Protein AF-A0A1V4VDM6-F1 (afdb_monomer)

Nearest PDB structures (foldseek):
  7cjt-assembly1_D  TM=3.613E-01  e=5.922E+00  Homo sapiens

Secondary structure (DSSP, 8-state):
---------------------PPPPPP-HHHHHHHHHHHSSS--TTS----TTT-HHHHHHHHHHHTTPPPB-S-TT-TT-B-EE-TTSS--SS-EE-HHHH-HHHHHHIIIIISSS--EEEEEEEETT---SS-TT--TT-EEEEESSSSS---EEEEEEEEEE-TTT--EEEEEEETTTTEEEEETT-TTT-TTTTT-EEEEEEE-

Mean predicted aligned error: 7.23 Å

Structure (mmCIF, N/CA/C/O backbone):
data_AF-A0A1V4VDM6-F1
#
_entry.id   AF-A0A1V4VDM6-F1
#
loop_
_atom_site.group_PDB
_atom_site.id
_atom_site.type_symbol
_atom_site.label_atom_id
_atom_site.label_alt_id
_atom_site.label_comp_id
_atom_site.label_asym_id
_atom_site.label_entity_id
_atom_site.label_seq_id
_atom_site.pdbx_PDB_ins_code
_atom_site.Cartn_x
_atom_site.Cartn_y
_atom_site.Cartn_z
_atom_site.occupancy
_atom_site.B_iso_or_equiv
_atom_site.auth_seq_id
_atom_site.auth_comp_id
_atom_site.auth_asym_id
_atom_site.auth_atom_id
_atom_site.pdbx_PDB_model_num
ATOM 1 N N . MET A 1 1 ? 25.452 23.109 -78.128 1.00 44.47 1 MET A N 1
ATOM 2 C CA . MET A 1 1 ? 26.023 23.505 -76.821 1.00 44.47 1 MET A CA 1
ATOM 3 C C . MET A 1 1 ? 24.897 23.612 -75.807 1.00 44.47 1 MET A C 1
ATOM 5 O O . MET A 1 1 ? 23.885 24.233 -76.089 1.00 44.47 1 MET A O 1
ATOM 9 N N . ILE A 1 2 ? 25.057 22.898 -74.696 1.00 45.06 2 ILE A N 1
ATOM 10 C CA . ILE A 1 2 ? 24.075 22.610 -73.642 1.00 45.06 2 ILE A CA 1
ATOM 11 C C . ILE A 1 2 ? 24.021 23.771 -72.643 1.00 45.06 2 ILE A C 1
ATOM 13 O O . ILE A 1 2 ? 25.077 24.288 -72.299 1.00 45.06 2 ILE A O 1
ATOM 17 N N . LYS A 1 3 ? 22.837 24.097 -72.107 1.00 44.69 3 LYS A N 1
ATOM 18 C CA . LYS A 1 3 ? 22.659 24.549 -70.711 1.00 44.69 3 LYS A CA 1
ATOM 19 C C . LYS A 1 3 ? 21.212 24.279 -70.274 1.00 44.69 3 LYS A C 1
ATOM 21 O O . LYS A 1 3 ? 20.323 25.092 -70.492 1.00 44.69 3 LYS A O 1
ATOM 26 N N . LYS A 1 4 ? 20.969 23.098 -69.693 1.00 48.38 4 LYS A N 1
ATOM 27 C CA . LYS A 1 4 ? 19.777 22.840 -68.872 1.00 48.38 4 LYS A CA 1
ATOM 28 C C . LYS A 1 4 ? 20.150 23.185 -67.433 1.00 48.38 4 LYS A C 1
ATOM 30 O O . LYS A 1 4 ? 20.955 22.482 -66.830 1.00 48.38 4 LYS A O 1
ATOM 35 N N . THR A 1 5 ? 19.609 24.280 -66.917 1.00 49.09 5 THR A N 1
ATOM 36 C CA . THR A 1 5 ? 19.728 24.642 -65.501 1.00 49.09 5 THR A CA 1
ATOM 37 C C . THR A 1 5 ? 18.764 23.762 -64.713 1.00 49.09 5 THR A C 1
ATOM 39 O O . THR A 1 5 ? 17.551 23.881 -64.868 1.00 49.09 5 THR A O 1
ATOM 42 N N . ILE A 1 6 ? 19.300 22.841 -63.915 1.00 50.75 6 ILE A N 1
ATOM 43 C CA . ILE A 1 6 ? 18.529 22.018 -62.982 1.00 50.75 6 ILE A CA 1
ATOM 44 C C . ILE A 1 6 ? 18.423 22.813 -61.680 1.00 50.75 6 ILE A C 1
ATOM 46 O O . ILE A 1 6 ? 19.436 23.110 -61.052 1.00 50.75 6 ILE A O 1
ATOM 50 N N . ILE A 1 7 ? 17.202 23.193 -61.306 1.00 48.03 7 ILE A N 1
ATOM 51 C CA . ILE A 1 7 ? 16.900 23.777 -59.997 1.00 48.03 7 ILE A CA 1
ATOM 52 C C . ILE A 1 7 ? 16.704 22.604 -59.037 1.00 48.03 7 ILE A C 1
ATOM 54 O O . ILE A 1 7 ? 15.719 21.874 -59.134 1.00 48.03 7 ILE A O 1
ATOM 58 N N . SER A 1 8 ? 17.663 22.396 -58.140 1.00 45.56 8 SER A N 1
ATOM 59 C CA . SER A 1 8 ? 17.578 21.375 -57.097 1.00 45.56 8 SER A CA 1
ATOM 60 C C . SER A 1 8 ? 16.666 21.870 -55.975 1.00 45.56 8 SER A C 1
ATOM 62 O O . SER A 1 8 ? 17.026 22.779 -55.230 1.00 45.56 8 SER A O 1
ATOM 64 N N . ILE A 1 9 ? 15.475 21.284 -55.860 1.00 49.22 9 ILE A N 1
ATOM 65 C CA . ILE A 1 9 ? 14.568 21.496 -54.730 1.00 49.22 9 ILE A CA 1
ATOM 66 C C . ILE A 1 9 ? 14.995 20.533 -53.613 1.00 49.22 9 ILE A C 1
ATOM 68 O O . ILE A 1 9 ? 14.807 19.324 -53.727 1.00 49.22 9 ILE A O 1
ATOM 72 N N . ASN A 1 10 ? 15.574 21.062 -52.535 1.00 44.16 10 ASN A N 1
ATOM 73 C CA . ASN A 1 10 ? 15.827 20.297 -51.313 1.00 44.16 10 ASN A CA 1
ATOM 74 C C . ASN A 1 10 ? 14.545 20.272 -50.469 1.00 44.16 10 ASN A C 1
ATOM 76 O O . ASN A 1 10 ? 14.256 21.228 -49.752 1.00 44.16 10 ASN A O 1
ATOM 80 N N . ILE A 1 11 ? 13.768 19.189 -50.555 1.00 51.81 11 ILE A N 1
ATOM 81 C CA . ILE A 1 11 ? 12.691 18.913 -49.594 1.00 51.81 11 ILE A CA 1
ATOM 82 C C . ILE A 1 11 ? 13.342 18.280 -48.366 1.00 51.81 11 ILE A C 1
ATOM 84 O O . ILE A 1 11 ? 13.698 17.103 -48.374 1.00 51.81 11 ILE A O 1
ATOM 88 N N . ILE A 1 12 ? 13.523 19.073 -47.312 1.00 56.53 12 ILE A N 1
ATOM 89 C CA . ILE A 1 12 ? 13.827 18.545 -45.982 1.00 56.53 12 ILE A CA 1
ATOM 90 C C . ILE A 1 12 ? 12.522 17.953 -45.450 1.00 56.53 12 ILE A C 1
ATOM 92 O O . ILE A 1 12 ? 11.601 18.677 -45.074 1.00 56.53 12 ILE A O 1
ATOM 96 N N . LEU A 1 13 ? 12.422 16.625 -45.479 1.00 45.09 13 LEU A N 1
ATOM 97 C CA . LEU A 1 13 ? 11.319 15.894 -44.872 1.00 45.09 13 LEU A CA 1
ATOM 98 C C . LEU A 1 13 ? 11.580 15.829 -43.360 1.00 45.09 13 LEU A C 1
ATOM 100 O O . LEU A 1 13 ? 12.276 14.942 -42.869 1.00 45.09 13 LEU A O 1
ATOM 104 N N . SER A 1 14 ? 11.071 16.809 -42.618 1.00 52.44 14 SER A N 1
ATOM 105 C CA . SER A 1 14 ? 11.091 16.781 -41.156 1.00 52.44 14 SER A CA 1
ATOM 106 C C . SER A 1 14 ? 10.141 15.684 -40.674 1.00 52.44 14 SER A C 1
ATOM 108 O O . SER A 1 14 ? 8.933 15.897 -40.580 1.00 52.44 14 SER A O 1
ATOM 110 N N . ILE A 1 15 ? 10.672 14.492 -40.396 1.00 53.94 15 ILE A N 1
ATOM 111 C CA . ILE A 1 15 ? 9.928 13.430 -39.715 1.00 53.94 15 ILE A CA 1
ATOM 112 C C . ILE A 1 15 ? 9.759 13.879 -38.263 1.00 53.94 15 ILE A C 1
ATOM 114 O O . ILE A 1 15 ? 10.636 13.686 -37.425 1.00 53.94 15 ILE A O 1
ATOM 118 N N . LEU A 1 16 ? 8.633 14.528 -37.975 1.00 45.97 16 LEU A N 1
ATOM 119 C CA . LEU A 1 16 ? 8.171 14.730 -36.611 1.00 45.97 16 LEU A CA 1
ATOM 120 C C . LEU A 1 16 ? 7.788 13.346 -36.076 1.00 45.97 16 LEU A C 1
ATOM 122 O O . LEU A 1 16 ? 6.710 12.842 -36.386 1.00 45.97 16 LEU A O 1
ATOM 126 N N . SER A 1 17 ? 8.684 12.698 -35.328 1.00 48.97 17 SER A N 1
ATOM 127 C CA . SER A 1 17 ? 8.353 11.471 -34.606 1.00 48.97 17 SER A CA 1
ATOM 128 C C . SER A 1 17 ? 7.342 11.827 -33.517 1.00 48.97 17 SER A C 1
ATOM 130 O O . SER A 1 17 ? 7.699 12.171 -32.390 1.00 48.97 17 SER A O 1
ATOM 132 N N . MET A 1 18 ? 6.060 11.800 -33.862 1.00 48.25 18 MET A N 1
ATOM 133 C CA . MET A 1 18 ? 5.007 11.726 -32.867 1.00 48.25 18 MET A CA 1
ATOM 134 C C . MET A 1 18 ? 5.166 10.366 -32.194 1.00 48.25 18 MET A C 1
ATOM 136 O O . MET A 1 18 ? 4.741 9.342 -32.725 1.00 48.25 18 MET A O 1
ATOM 140 N N . PHE A 1 19 ? 5.839 10.348 -31.045 1.00 55.22 19 PHE A N 1
ATOM 141 C CA . PHE A 1 19 ? 5.677 9.268 -30.090 1.00 55.22 19 PHE A CA 1
ATOM 142 C C . PHE A 1 19 ? 4.191 9.249 -29.743 1.00 55.22 19 PHE A C 1
ATOM 144 O O . PHE A 1 19 ? 3.702 10.112 -29.014 1.00 55.22 19 PHE A O 1
ATOM 151 N N . VAL A 1 20 ? 3.447 8.320 -30.340 1.00 44.97 20 VAL A N 1
ATOM 152 C CA . VAL A 1 20 ? 2.097 8.018 -29.884 1.00 44.97 20 VAL A CA 1
ATOM 153 C C . VAL A 1 20 ? 2.291 7.397 -28.510 1.00 44.97 20 VAL A C 1
ATOM 155 O O . VAL A 1 20 ? 2.609 6.216 -28.394 1.00 44.97 20 VAL A O 1
ATOM 158 N N . SER A 1 21 ? 2.198 8.226 -27.471 1.00 47.81 21 SER A N 1
ATOM 159 C CA . SER A 1 21 ? 2.025 7.745 -26.110 1.00 47.81 21 SER A CA 1
ATOM 160 C C . SER A 1 21 ? 0.750 6.914 -26.136 1.00 47.81 21 SER A C 1
ATOM 162 O O . SER A 1 21 ? -0.344 7.461 -26.304 1.00 47.81 21 SER A O 1
ATOM 164 N N . LEU A 1 22 ? 0.890 5.587 -26.085 1.00 48.72 22 LEU A N 1
ATOM 165 C CA . LEU A 1 22 ? -0.243 4.736 -25.757 1.00 48.72 22 LEU A CA 1
ATOM 166 C C . LEU A 1 22 ? -0.805 5.300 -24.450 1.00 48.72 22 LEU A C 1
ATOM 168 O O . LEU A 1 22 ? -0.006 5.584 -23.552 1.00 48.72 22 LEU A O 1
ATOM 172 N N . PRO A 1 23 ? -2.125 5.532 -24.340 1.00 48.84 23 PRO A N 1
ATOM 173 C CA . PRO A 1 23 ? -2.679 5.977 -23.075 1.00 48.84 23 PRO A CA 1
ATOM 174 C C . PRO A 1 23 ? -2.184 4.993 -22.020 1.00 48.84 23 PRO A C 1
ATOM 176 O O . PRO A 1 23 ? -2.345 3.782 -22.196 1.00 48.84 23 PRO A O 1
ATOM 179 N N . ALA A 1 24 ? -1.507 5.500 -20.984 1.00 55.75 24 ALA A N 1
ATOM 180 C CA . ALA A 1 24 ? -1.242 4.697 -19.805 1.00 55.75 24 ALA A CA 1
ATOM 181 C C . ALA A 1 24 ? -2.588 4.067 -19.442 1.00 55.75 24 ALA A C 1
ATOM 183 O O . ALA A 1 24 ? -3.572 4.795 -19.283 1.00 55.75 24 ALA A O 1
ATOM 184 N N . MET A 1 25 ? -2.666 2.734 -19.472 1.00 62.28 25 MET A N 1
ATOM 185 C CA . MET A 1 25 ? -3.896 2.056 -19.091 1.00 62.28 25 MET A CA 1
ATOM 186 C C . MET A 1 25 ? -4.235 2.556 -17.692 1.00 62.28 25 MET A C 1
ATOM 188 O O . MET A 1 25 ? -3.405 2.444 -16.792 1.00 62.28 25 MET A O 1
ATOM 192 N N . ALA A 1 26 ? -5.399 3.190 -17.553 1.00 82.06 26 ALA A N 1
ATOM 193 C CA . ALA A 1 26 ? -5.870 3.652 -16.259 1.00 82.06 26 ALA A CA 1
ATOM 194 C C . ALA A 1 26 ? -5.888 2.462 -15.293 1.00 82.06 26 ALA A C 1
ATOM 196 O O . ALA A 1 26 ? -6.213 1.341 -15.707 1.00 82.06 26 ALA A O 1
ATOM 197 N N . TYR A 1 27 ? -5.527 2.696 -14.036 1.00 94.50 27 TYR A N 1
ATOM 198 C CA . TYR A 1 27 ? -5.467 1.644 -13.035 1.00 94.50 27 TYR A CA 1
ATOM 199 C C . TYR A 1 27 ? -6.817 0.937 -12.898 1.00 94.50 27 TYR A C 1
ATOM 201 O O . TYR A 1 27 ? -7.869 1.537 -12.658 1.00 94.50 27 TYR A O 1
ATOM 209 N N . ASN A 1 28 ? -6.786 -0.381 -13.052 1.00 97.50 28 ASN A N 1
ATOM 210 C CA . ASN A 1 28 ? -7.933 -1.249 -12.897 1.00 97.50 28 ASN A CA 1
ATOM 211 C C . ASN A 1 28 ? -7.988 -1.787 -11.465 1.00 97.50 28 ASN A C 1
ATOM 213 O O . ASN A 1 28 ? -7.436 -2.840 -11.138 1.00 97.50 28 ASN A O 1
ATOM 217 N N . ARG A 1 29 ? -8.740 -1.070 -10.629 1.00 97.75 29 ARG A N 1
ATOM 218 C CA . ARG A 1 29 ? -9.022 -1.424 -9.231 1.00 97.75 29 ARG A CA 1
ATOM 219 C C . ARG A 1 29 ? -9.515 -2.855 -9.065 1.00 97.75 29 ARG A C 1
ATOM 221 O O . ARG A 1 29 ? -9.073 -3.551 -8.164 1.00 97.75 29 ARG A O 1
ATOM 228 N N . THR A 1 30 ? -10.416 -3.304 -9.937 1.00 98.25 30 THR A N 1
ATOM 229 C CA . THR A 1 30 ? -10.993 -4.650 -9.854 1.00 98.25 30 THR A CA 1
ATOM 230 C C . THR A 1 30 ? -9.927 -5.724 -10.031 1.00 98.25 30 THR A C 1
ATOM 232 O O . THR A 1 30 ? -9.928 -6.697 -9.287 1.00 98.25 30 THR A O 1
ATOM 235 N N . ASN A 1 31 ? -8.983 -5.544 -10.957 1.00 98.69 31 ASN A N 1
ATOM 236 C CA . ASN A 1 31 ? -7.893 -6.503 -11.129 1.00 98.69 31 ASN A CA 1
ATOM 237 C C . ASN A 1 31 ? -6.932 -6.507 -9.936 1.00 98.69 31 ASN A C 1
ATOM 239 O O . ASN A 1 31 ? -6.502 -7.581 -9.522 1.00 98.69 31 ASN A O 1
ATOM 243 N N . ALA A 1 32 ? -6.633 -5.337 -9.364 1.00 98.75 32 ALA A N 1
ATOM 244 C CA . ALA A 1 32 ? -5.799 -5.243 -8.169 1.00 98.75 32 ALA A CA 1
ATOM 245 C C . ALA A 1 32 ? -6.445 -5.936 -6.960 1.00 98.75 32 ALA A C 1
ATOM 247 O O . ALA A 1 32 ? -5.785 -6.716 -6.279 1.00 98.75 32 ALA A O 1
ATOM 248 N N . ILE A 1 33 ? -7.747 -5.718 -6.743 1.00 98.81 33 ILE A N 1
ATOM 249 C CA . ILE A 1 33 ? -8.520 -6.389 -5.688 1.00 98.81 33 ILE A CA 1
ATOM 250 C C . ILE A 1 33 ? -8.554 -7.899 -5.932 1.00 98.81 33 ILE A C 1
ATOM 252 O O . ILE A 1 33 ? -8.235 -8.664 -5.036 1.00 98.81 33 ILE A O 1
ATOM 256 N N . ASN A 1 34 ? -8.868 -8.347 -7.151 1.00 98.81 34 ASN A N 1
ATOM 257 C CA . ASN A 1 34 ? -8.896 -9.778 -7.470 1.00 98.81 34 ASN A CA 1
ATOM 258 C C . ASN A 1 34 ? -7.536 -10.449 -7.236 1.00 98.81 34 ASN A C 1
ATOM 260 O O . ASN A 1 34 ? -7.484 -11.607 -6.823 1.00 98.81 34 ASN A O 1
ATOM 264 N N . TYR A 1 35 ? -6.439 -9.738 -7.514 1.00 98.81 35 TYR A N 1
ATOM 265 C CA . TYR A 1 35 ? -5.101 -10.222 -7.204 1.00 98.81 35 TYR A CA 1
ATOM 266 C C . TYR A 1 35 ? -4.896 -10.349 -5.694 1.00 98.81 35 TYR A C 1
ATOM 268 O O . TYR A 1 35 ? -4.458 -11.403 -5.237 1.00 98.81 35 TYR A O 1
ATOM 276 N N . ALA A 1 36 ? -5.241 -9.308 -4.932 1.00 98.81 36 ALA A N 1
ATOM 277 C CA . ALA A 1 36 ? -5.139 -9.311 -3.478 1.00 98.81 36 ALA A CA 1
ATOM 278 C C . ALA A 1 36 ? -5.908 -10.496 -2.872 1.00 98.81 36 ALA A C 1
ATOM 280 O O . ALA A 1 36 ? -5.295 -11.357 -2.248 1.00 98.81 36 ALA A O 1
ATOM 281 N N . GLU A 1 37 ? -7.187 -10.639 -3.219 1.00 98.62 37 GLU A N 1
ATOM 282 C CA . GLU A 1 37 ? -8.068 -11.723 -2.760 1.00 98.62 37 GLU A CA 1
ATOM 283 C C . GLU A 1 37 ? -7.524 -13.122 -3.104 1.00 98.62 37 GLU A C 1
ATOM 285 O O . GLU A 1 37 ? -7.721 -14.088 -2.369 1.00 98.62 37 GLU A O 1
ATOM 290 N N . SER A 1 38 ? -6.815 -13.251 -4.231 1.00 98.62 38 SER A N 1
ATOM 291 C CA . SER A 1 38 ? -6.235 -14.529 -4.659 1.00 98.62 38 SER A CA 1
ATOM 292 C C . SER A 1 38 ? -4.993 -14.918 -3.857 1.00 98.62 38 SER A C 1
ATOM 294 O O . SER A 1 38 ? -4.738 -16.111 -3.673 1.00 98.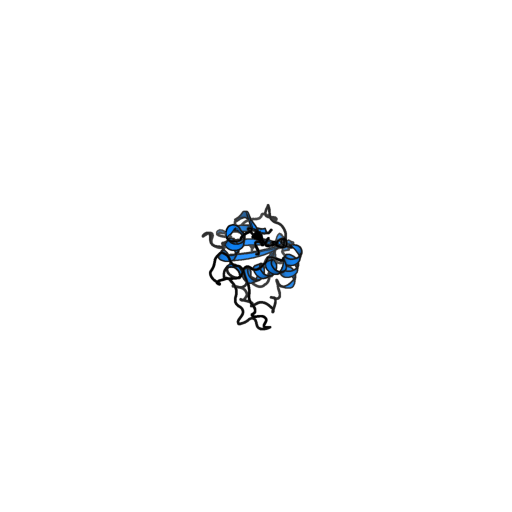62 38 SER A O 1
ATOM 296 N N . TYR A 1 39 ? -4.202 -13.935 -3.416 1.00 98.62 39 TYR A N 1
ATOM 297 C CA . TYR A 1 39 ? -2.843 -14.174 -2.925 1.00 98.62 39 TYR A CA 1
ATOM 298 C C . TYR A 1 39 ? -2.580 -13.710 -1.493 1.00 98.62 39 TYR A C 1
ATOM 300 O O . TYR A 1 39 ? -1.546 -14.090 -0.954 1.00 98.62 39 TYR A O 1
ATOM 308 N N . ALA A 1 40 ? -3.511 -13.001 -0.847 1.00 97.94 40 ALA A N 1
ATOM 309 C CA . ALA A 1 40 ? -3.353 -12.474 0.509 1.00 97.94 40 ALA A CA 1
ATOM 310 C C . ALA A 1 40 ? -2.963 -13.545 1.539 1.00 97.94 40 ALA A C 1
ATOM 312 O O . ALA A 1 40 ? -2.126 -13.294 2.400 1.00 97.94 40 ALA A O 1
ATOM 313 N N . VAL A 1 41 ? -3.547 -14.747 1.440 1.00 97.56 41 VAL A N 1
ATOM 314 C CA . VAL A 1 41 ? -3.266 -15.880 2.347 1.00 97.56 41 VAL A CA 1
ATOM 315 C C . VAL A 1 41 ? -2.175 -16.804 1.797 1.00 97.56 41 VAL A C 1
ATOM 317 O O . VAL A 1 41 ? -1.365 -17.343 2.553 1.00 97.56 41 VAL A O 1
ATOM 320 N N . ASN A 1 42 ? -2.148 -16.999 0.477 1.00 97.75 42 ASN A N 1
ATOM 321 C CA . ASN A 1 42 ? -1.211 -17.889 -0.206 1.00 97.75 42 ASN A CA 1
ATOM 322 C C . ASN A 1 42 ? -0.374 -17.067 -1.194 1.00 97.75 42 ASN A C 1
ATOM 324 O O . ASN A 1 42 ? -0.854 -16.823 -2.300 1.00 97.75 42 ASN A O 1
ATOM 328 N N . PRO A 1 43 ? 0.856 -16.657 -0.834 1.00 97.75 43 PRO A N 1
ATOM 329 C CA . PRO A 1 43 ? 1.668 -15.791 -1.682 1.00 97.75 43 PRO A CA 1
ATOM 330 C C . PRO A 1 43 ? 1.879 -16.355 -3.092 1.00 97.75 43 PRO A C 1
ATOM 332 O O . PRO A 1 43 ? 2.087 -17.557 -3.275 1.00 97.75 43 PRO A O 1
ATOM 335 N N . ASN A 1 44 ? 1.862 -15.475 -4.095 1.00 97.56 44 ASN A N 1
ATOM 336 C CA . ASN A 1 44 ? 2.050 -15.863 -5.489 1.00 97.56 44 ASN A CA 1
ATOM 337 C C . ASN A 1 44 ? 3.470 -16.397 -5.729 1.00 97.56 44 ASN A C 1
ATOM 339 O O . ASN A 1 44 ? 4.444 -15.653 -5.633 1.00 97.56 44 ASN A O 1
ATOM 343 N N . SER A 1 45 ? 3.586 -17.663 -6.134 1.00 96.69 45 SER A N 1
ATOM 344 C CA . SER A 1 45 ? 4.874 -18.318 -6.391 1.00 96.69 45 SER A CA 1
ATOM 345 C C . SER A 1 45 ? 5.654 -17.755 -7.584 1.00 96.69 45 SER A C 1
ATOM 347 O O . SER A 1 45 ? 6.816 -18.109 -7.752 1.00 96.69 45 SER A O 1
ATOM 349 N N . ASN A 1 46 ? 5.037 -16.911 -8.419 1.00 96.62 46 ASN A N 1
ATOM 350 C CA . ASN A 1 46 ? 5.715 -16.218 -9.523 1.00 96.62 46 ASN A CA 1
ATOM 351 C C . ASN A 1 46 ? 6.533 -15.004 -9.064 1.00 96.62 46 ASN A C 1
ATOM 353 O O . ASN A 1 46 ? 7.246 -14.414 -9.874 1.00 96.62 46 ASN A O 1
ATOM 357 N N . TYR A 1 47 ? 6.404 -14.619 -7.795 1.00 97.75 47 TYR A N 1
ATOM 358 C CA . TYR A 1 47 ? 7.176 -13.556 -7.178 1.00 97.75 47 TYR A CA 1
ATOM 359 C C . TYR A 1 47 ? 7.949 -14.116 -5.991 1.00 97.75 47 TYR A C 1
ATOM 361 O O . TYR A 1 47 ? 7.549 -15.073 -5.323 1.00 97.75 47 TYR A O 1
ATOM 369 N N . ARG A 1 48 ? 9.086 -13.497 -5.712 1.00 97.25 48 ARG A N 1
ATOM 370 C CA . ARG A 1 48 ? 9.879 -13.750 -4.527 1.00 97.25 48 ARG A CA 1
ATOM 371 C C . ARG A 1 48 ? 9.056 -13.351 -3.321 1.00 97.25 48 ARG A C 1
ATOM 373 O O . ARG A 1 48 ? 8.596 -12.219 -3.237 1.00 97.25 48 ARG A O 1
ATOM 380 N N . TYR A 1 49 ? 8.919 -14.280 -2.387 1.00 97.38 49 TYR A N 1
ATOM 381 C CA . TYR A 1 49 ? 8.285 -14.027 -1.106 1.00 97.38 49 TYR A CA 1
ATOM 382 C C . TYR A 1 49 ? 9.350 -13.698 -0.059 1.00 97.38 49 TYR A C 1
ATOM 384 O O . TYR A 1 49 ? 10.285 -14.477 0.151 1.00 97.38 49 TYR A O 1
ATOM 392 N N . TYR A 1 50 ? 9.214 -12.551 0.602 1.00 95.19 50 TYR A N 1
ATOM 393 C CA . TYR A 1 50 ? 10.174 -12.081 1.609 1.00 95.19 50 TYR A CA 1
ATOM 394 C C . TYR A 1 50 ? 9.820 -12.483 3.049 1.00 95.19 50 TYR A C 1
ATOM 396 O O . TYR A 1 50 ? 10.520 -12.098 3.985 1.00 95.19 50 TYR A O 1
ATOM 404 N N . GLY A 1 51 ? 8.774 -13.289 3.246 1.00 92.94 51 GLY A N 1
ATOM 405 C CA . GLY A 1 51 ? 8.320 -13.693 4.577 1.00 92.94 51 GLY A CA 1
ATOM 406 C C . GLY A 1 51 ? 7.362 -12.690 5.223 1.00 92.94 51 GLY A C 1
ATOM 407 O O . GLY A 1 51 ? 7.165 -11.575 4.743 1.00 92.94 51 GLY A O 1
ATOM 408 N N . SER A 1 52 ? 6.786 -13.086 6.359 1.00 84.62 52 SER A N 1
ATOM 409 C CA . SER A 1 52 ? 5.691 -12.366 7.025 1.00 84.62 52 SER A CA 1
ATOM 410 C C . SER A 1 52 ? 6.052 -10.992 7.596 1.00 84.62 52 SER A C 1
ATOM 412 O O . SER A 1 52 ? 5.154 -10.279 8.025 1.00 84.62 52 SER A O 1
ATOM 414 N N . SER A 1 53 ? 7.332 -10.621 7.635 1.00 83.06 53 SER A N 1
ATOM 415 C CA . SER A 1 53 ? 7.804 -9.326 8.142 1.00 83.06 53 SER A CA 1
ATOM 416 C C . SER A 1 53 ? 8.431 -8.435 7.068 1.00 83.06 53 SER A C 1
ATOM 418 O O . SER A 1 53 ? 8.929 -7.365 7.399 1.00 83.06 53 SER A O 1
ATOM 420 N N . GLY A 1 54 ? 8.486 -8.880 5.809 1.00 90.56 54 GLY A N 1
ATOM 421 C CA . GLY A 1 54 ? 9.206 -8.170 4.744 1.00 90.56 54 GLY A CA 1
ATOM 422 C C . GLY A 1 54 ? 8.465 -8.073 3.416 1.00 90.56 54 GLY A C 1
ATOM 423 O O . GLY A 1 54 ? 8.961 -7.427 2.499 1.00 90.56 54 GLY A O 1
ATOM 424 N N . ASP A 1 55 ? 7.302 -8.712 3.284 1.00 97.56 55 ASP A N 1
ATOM 425 C CA . ASP A 1 55 ? 6.637 -8.868 1.988 1.00 97.56 55 ASP A CA 1
ATOM 426 C C . ASP A 1 55 ? 5.484 -7.884 1.742 1.00 97.56 55 ASP A C 1
ATOM 428 O O . ASP A 1 55 ? 4.937 -7.846 0.647 1.00 97.56 55 ASP A O 1
ATOM 432 N N . CYS A 1 56 ? 5.132 -7.043 2.718 1.00 97.62 56 CYS A N 1
ATOM 433 C CA . CYS A 1 56 ? 3.980 -6.142 2.634 1.00 97.62 56 CYS A CA 1
ATOM 434 C C . CYS A 1 56 ? 3.948 -5.283 1.361 1.00 97.62 56 CYS A C 1
ATOM 436 O O . CYS A 1 56 ? 2.951 -5.267 0.642 1.00 97.62 56 CYS A O 1
ATOM 438 N N . THR A 1 57 ? 5.064 -4.627 1.045 1.00 98.44 57 THR A N 1
ATOM 439 C CA . THR A 1 57 ? 5.152 -3.719 -0.106 1.00 98.44 57 THR A CA 1
ATOM 440 C C . THR A 1 57 ? 5.387 -4.469 -1.409 1.00 98.44 57 THR A C 1
ATOM 442 O O . THR A 1 57 ? 4.871 -4.080 -2.450 1.00 98.44 57 THR A O 1
ATOM 445 N N . ASN A 1 58 ? 6.084 -5.606 -1.354 1.00 98.62 58 ASN A N 1
ATOM 446 C CA . ASN A 1 58 ? 6.175 -6.503 -2.500 1.00 98.62 58 ASN A CA 1
ATOM 447 C C . ASN A 1 58 ? 4.780 -6.998 -2.923 1.00 98.62 58 ASN A C 1
ATOM 449 O O . ASN A 1 58 ? 4.467 -7.013 -4.110 1.00 98.62 58 ASN A O 1
ATOM 453 N N . PHE A 1 59 ? 3.921 -7.345 -1.964 1.00 98.81 59 PHE A N 1
ATOM 454 C CA . PHE A 1 59 ? 2.539 -7.750 -2.206 1.00 98.81 59 PHE A CA 1
ATOM 455 C C . PHE A 1 59 ? 1.672 -6.627 -2.770 1.00 98.81 59 PHE A C 1
ATOM 457 O O . PHE A 1 59 ? 1.028 -6.818 -3.803 1.00 98.81 59 PHE A O 1
ATOM 464 N N . THR A 1 60 ? 1.658 -5.449 -2.140 1.00 98.81 60 THR A N 1
ATOM 465 C CA . THR A 1 60 ? 0.866 -4.322 -2.657 1.00 98.81 60 THR A CA 1
ATOM 466 C C . THR A 1 60 ? 1.352 -3.902 -4.043 1.00 98.81 60 THR A C 1
ATOM 468 O O . THR A 1 60 ? 0.524 -3.631 -4.913 1.00 98.81 60 THR A O 1
ATOM 471 N N . SER A 1 61 ? 2.658 -3.975 -4.321 1.00 98.75 61 SER A N 1
ATOM 472 C CA . SER A 1 61 ? 3.192 -3.738 -5.664 1.00 98.75 61 SER A CA 1
ATOM 473 C C . SER A 1 61 ? 2.720 -4.764 -6.696 1.00 98.75 61 SER A C 1
ATOM 475 O O . SER A 1 61 ? 2.355 -4.396 -7.813 1.00 98.75 61 SER A O 1
ATOM 477 N N . GLN A 1 62 ? 2.648 -6.046 -6.330 1.00 98.81 62 GLN A N 1
ATOM 478 C CA . GLN A 1 62 ? 2.058 -7.068 -7.198 1.00 98.81 62 GLN A CA 1
ATOM 479 C C . GLN A 1 62 ? 0.575 -6.789 -7.490 1.00 98.81 62 GLN A C 1
ATOM 481 O O . GLN A 1 62 ? 0.148 -6.917 -8.639 1.00 98.81 62 GLN A O 1
ATOM 486 N N . CYS A 1 63 ? -0.195 -6.355 -6.485 1.00 98.88 63 CYS A N 1
ATOM 487 C CA . CYS A 1 63 ? -1.599 -5.974 -6.663 1.00 98.88 63 CYS A CA 1
ATOM 488 C C . CYS A 1 63 ? -1.735 -4.816 -7.660 1.00 98.88 63 CYS A C 1
ATOM 490 O O . CYS A 1 63 ? -2.535 -4.883 -8.592 1.00 98.88 63 CYS A O 1
ATOM 492 N N . LEU A 1 64 ? -0.914 -3.775 -7.508 1.00 98.69 64 LEU A N 1
ATOM 493 C CA . LEU A 1 64 ? -0.901 -2.619 -8.405 1.00 98.69 64 LEU A CA 1
ATOM 494 C C . LEU A 1 64 ? -0.503 -2.992 -9.837 1.00 98.69 64 LEU A C 1
ATOM 496 O O . LEU A 1 64 ? -1.141 -2.550 -10.797 1.00 98.69 64 LEU A O 1
ATOM 500 N N . TYR A 1 65 ? 0.502 -3.858 -9.990 1.00 98.50 65 TYR A N 1
ATOM 501 C CA . TYR A 1 65 ? 0.930 -4.355 -11.296 1.00 98.50 65 TYR A CA 1
ATOM 502 C C . TYR A 1 65 ? -0.170 -5.172 -11.982 1.00 98.50 65 TYR A C 1
ATOM 504 O O . TYR A 1 65 ? -0.456 -4.958 -13.160 1.00 98.50 65 TYR A O 1
ATOM 512 N N . ALA A 1 66 ? -0.852 -6.055 -11.246 1.00 98.50 66 ALA A N 1
ATOM 513 C CA . ALA A 1 66 ? -2.028 -6.771 -11.745 1.00 98.50 66 ALA A CA 1
ATOM 514 C C . ALA A 1 66 ? -3.189 -5.816 -12.083 1.00 98.50 66 ALA A C 1
ATOM 516 O O . ALA A 1 66 ? -3.937 -6.047 -13.037 1.00 98.50 66 ALA A O 1
ATOM 517 N N . GLY A 1 67 ? -3.291 -4.707 -11.348 1.00 98.25 67 GLY A N 1
ATOM 518 C CA . GLY A 1 67 ? -4.151 -3.564 -11.643 1.00 98.25 67 GLY A CA 1
ATOM 519 C C . GLY A 1 67 ? -3.769 -2.787 -12.906 1.00 98.25 67 GLY A C 1
ATOM 520 O O . GLY A 1 67 ? -4.541 -1.943 -13.348 1.00 98.25 67 GLY A O 1
ATOM 521 N N . GLY A 1 68 ? -2.631 -3.077 -13.536 1.00 96.38 68 GLY A N 1
ATOM 522 C CA . GLY A 1 68 ? -2.202 -2.449 -14.784 1.00 96.38 68 GLY A CA 1
ATOM 523 C C . GLY A 1 68 ? -1.268 -1.252 -14.613 1.00 96.38 68 GLY A C 1
ATOM 524 O O . GLY A 1 68 ? -1.011 -0.558 -15.599 1.00 96.38 68 GLY A O 1
ATOM 525 N N . GLU A 1 69 ? -0.729 -1.004 -13.414 1.00 95.75 69 GLU A N 1
ATOM 526 C CA . GLU A 1 69 ? 0.333 -0.009 -13.252 1.00 95.75 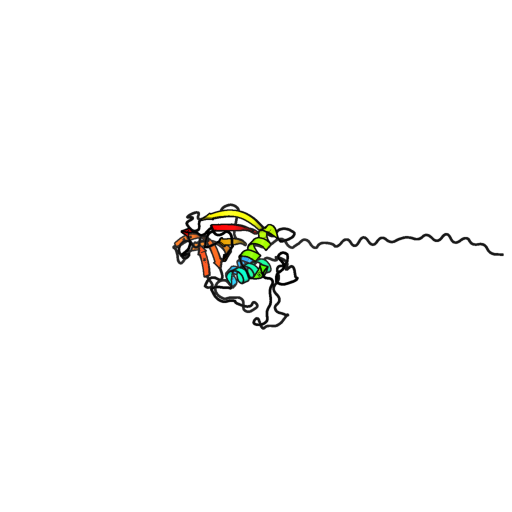69 GLU A CA 1
ATOM 527 C C . GLU A 1 69 ? 1.583 -0.437 -14.041 1.00 95.75 69 GLU A C 1
ATOM 529 O O . GLU A 1 69 ? 2.177 -1.490 -13.803 1.00 95.75 69 GLU A O 1
ATOM 534 N N . SER A 1 70 ? 1.991 0.379 -15.016 1.00 95.12 70 SER A N 1
ATOM 535 C CA . SER A 1 70 ? 3.163 0.075 -15.839 1.00 95.12 70 SER A CA 1
ATOM 536 C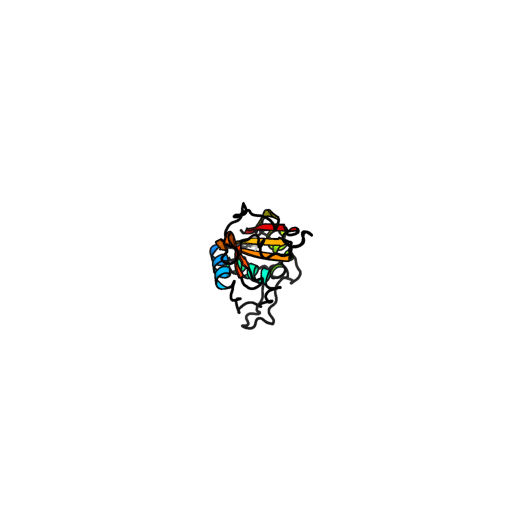 C . SER A 1 70 ? 4.463 0.237 -15.057 1.00 95.12 70 SER A C 1
ATOM 538 O O . SER A 1 70 ? 4.745 1.318 -14.531 1.00 95.12 70 SER A O 1
ATOM 540 N N . MET A 1 71 ? 5.308 -0.793 -15.108 1.00 97.12 71 MET A N 1
ATOM 541 C CA . MET A 1 71 ? 6.670 -0.726 -14.589 1.00 97.12 71 MET A CA 1
ATOM 542 C C . MET A 1 71 ? 7.512 0.331 -15.313 1.00 97.12 71 MET A C 1
ATOM 544 O O . MET A 1 71 ? 7.434 0.493 -16.533 1.00 97.12 71 MET A O 1
ATOM 548 N N . VAL A 1 72 ? 8.373 1.003 -14.553 1.00 97.81 72 VAL A N 1
ATOM 549 C CA . VAL A 1 72 ? 9.386 1.938 -15.050 1.00 97.81 72 VAL A CA 1
ATOM 550 C C . VAL A 1 72 ? 10.746 1.404 -14.641 1.00 97.81 72 VAL A C 1
ATOM 552 O O . VAL A 1 72 ? 11.073 1.403 -13.462 1.00 97.81 72 VAL A O 1
ATOM 555 N N . THR A 1 73 ? 11.535 0.922 -15.598 1.00 97.38 73 THR A N 1
ATOM 556 C CA . THR A 1 73 ? 12.829 0.273 -15.340 1.00 97.38 73 THR A CA 1
ATOM 557 C C . THR A 1 73 ? 13.964 1.277 -15.135 1.00 97.38 73 THR A C 1
ATOM 559 O O . THR A 1 73 ? 13.970 2.344 -15.745 1.00 97.38 73 THR A O 1
ATOM 562 N N . GLY A 1 74 ? 14.986 0.897 -14.371 1.00 96.88 74 GLY A N 1
ATOM 563 C CA . GLY A 1 74 ? 16.232 1.655 -14.236 1.00 96.88 74 GLY A CA 1
ATOM 564 C C . GLY A 1 74 ? 17.094 1.108 -13.102 1.00 96.88 74 GLY A C 1
ATOM 565 O O . GLY A 1 74 ? 16.986 -0.070 -12.767 1.00 96.88 74 GLY A O 1
ATOM 566 N N . THR A 1 75 ? 17.951 1.941 -12.507 1.00 97.94 75 THR A N 1
ATOM 567 C CA . THR A 1 75 ? 18.774 1.505 -11.367 1.00 97.94 75 THR A CA 1
ATOM 568 C C . THR A 1 75 ? 17.891 1.184 -10.166 1.00 97.94 75 THR A C 1
ATOM 570 O O . THR A 1 75 ? 16.880 1.838 -9.941 1.00 97.94 75 THR A O 1
ATOM 573 N N . GLN A 1 76 ? 18.257 0.167 -9.392 1.00 97.75 76 GLN A N 1
ATOM 574 C CA . GLN A 1 76 ? 17.448 -0.316 -8.271 1.00 97.75 76 GLN A CA 1
ATOM 575 C C . GLN A 1 76 ? 17.158 0.762 -7.207 1.00 97.75 76 GLN A C 1
ATOM 577 O O . GLN A 1 76 ? 16.089 0.757 -6.601 1.00 97.75 76 GLN A O 1
ATOM 582 N N . ASP A 1 77 ? 18.093 1.683 -6.989 1.00 97.75 77 ASP A N 1
ATOM 583 C CA . ASP A 1 77 ? 18.078 2.699 -5.935 1.00 97.75 77 ASP A CA 1
ATOM 584 C C . ASP A 1 77 ? 17.446 4.042 -6.337 1.00 97.75 77 ASP A C 1
ATOM 586 O O . ASP A 1 77 ? 17.210 4.899 -5.474 1.00 97.75 77 ASP A O 1
ATOM 590 N N . SER A 1 78 ? 17.160 4.236 -7.628 1.00 98.12 78 SER A N 1
ATOM 591 C CA . SER A 1 78 ? 16.556 5.467 -8.135 1.00 98.12 78 SER A CA 1
ATOM 592 C C . SER A 1 78 ? 15.154 5.659 -7.561 1.00 98.12 78 SER A C 1
ATOM 594 O O . SER A 1 78 ? 14.360 4.729 -7.475 1.00 98.12 78 SER A O 1
ATOM 596 N N . TYR A 1 79 ? 14.822 6.896 -7.195 1.00 97.75 79 TYR A N 1
ATOM 597 C CA . TYR A 1 79 ? 13.488 7.268 -6.715 1.00 97.75 79 TYR A CA 1
ATOM 598 C C . TYR A 1 79 ? 12.427 7.286 -7.830 1.00 97.75 79 TYR A C 1
ATOM 600 O O . TYR A 1 79 ? 11.240 7.324 -7.535 1.00 97.75 79 TYR A O 1
ATOM 608 N N . TYR A 1 80 ? 12.839 7.234 -9.102 1.00 97.94 80 TYR A N 1
ATOM 609 C CA . TYR A 1 80 ? 11.975 7.456 -10.271 1.00 97.94 80 TYR A CA 1
ATOM 610 C C . TYR A 1 80 ? 11.694 6.181 -11.080 1.00 97.94 80 TYR A C 1
ATOM 612 O O . TYR A 1 80 ? 11.434 6.247 -12.282 1.00 97.94 80 TYR A O 1
ATOM 620 N N . VAL A 1 81 ? 11.803 5.010 -10.454 1.00 98.31 81 VAL A N 1
ATOM 621 C CA . VAL A 1 81 ? 11.651 3.704 -11.115 1.00 98.31 81 VAL A CA 1
ATOM 622 C C . VAL A 1 81 ? 10.807 2.768 -10.264 1.00 98.31 81 VAL A C 1
ATOM 624 O O . VAL A 1 81 ? 10.868 2.814 -9.048 1.00 98.31 81 VAL A O 1
ATOM 627 N N . TRP A 1 82 ? 10.052 1.866 -10.860 1.00 98.56 82 TRP A N 1
ATOM 628 C CA . TRP A 1 82 ? 9.263 0.893 -10.111 1.00 98.56 82 TRP A CA 1
ATOM 629 C C . TRP A 1 82 ? 9.116 -0.343 -10.973 1.00 98.56 82 TRP A C 1
ATOM 631 O O . TRP A 1 82 ? 8.506 -0.293 -12.040 1.00 98.56 82 TRP A O 1
ATOM 641 N N . TRP A 1 83 ? 9.795 -1.420 -10.594 1.00 98.62 83 TRP A N 1
ATOM 642 C CA . TRP A 1 83 ? 9.909 -2.598 -11.440 1.00 98.62 83 TRP A CA 1
ATOM 643 C C . TRP A 1 83 ? 10.276 -3.837 -10.634 1.00 98.62 83 TRP A C 1
ATOM 645 O O . TRP A 1 83 ? 10.944 -3.753 -9.602 1.00 98.62 83 TRP A O 1
ATOM 655 N N . TYR A 1 84 ? 9.881 -4.981 -11.182 1.00 98.50 84 TYR A N 1
ATOM 656 C CA . TYR A 1 84 ? 10.247 -6.318 -10.746 1.00 98.50 84 TYR A CA 1
ATOM 657 C C . TYR A 1 84 ? 10.756 -7.103 -11.953 1.00 98.50 84 TYR A C 1
ATOM 659 O O . TYR A 1 84 ? 10.211 -6.970 -13.049 1.00 98.50 84 TYR A O 1
ATOM 667 N N . ASN A 1 85 ? 11.798 -7.905 -11.777 1.00 97.69 85 ASN A N 1
ATOM 668 C CA . ASN A 1 85 ? 12.383 -8.705 -12.841 1.00 97.69 85 ASN A CA 1
ATOM 669 C C . ASN A 1 85 ? 12.649 -10.126 -12.344 1.00 97.69 85 ASN A C 1
ATOM 671 O O . ASN A 1 85 ? 13.509 -10.332 -11.489 1.00 97.69 85 ASN A O 1
ATOM 675 N N . ASN A 1 86 ? 11.940 -11.083 -12.940 1.00 96.31 86 ASN A N 1
ATOM 676 C CA . ASN A 1 86 ? 12.117 -12.516 -12.705 1.00 96.31 86 ASN A CA 1
ATOM 677 C C . ASN A 1 86 ? 13.077 -13.193 -13.696 1.00 96.31 86 ASN A C 1
ATOM 679 O O . ASN A 1 86 ? 13.099 -14.415 -13.842 1.00 96.31 86 ASN A O 1
ATOM 683 N N . PHE A 1 87 ? 13.776 -12.389 -14.503 1.00 95.06 87 PHE A N 1
ATOM 684 C CA . PHE A 1 87 ? 14.656 -12.829 -15.584 1.00 95.06 87 PHE A CA 1
ATOM 685 C C . PHE A 1 87 ? 13.998 -13.785 -16.591 1.00 95.06 87 PHE A C 1
ATOM 687 O O . PHE A 1 87 ? 14.688 -14.497 -17.320 1.00 95.06 87 PHE A O 1
ATOM 694 N N . SER A 1 88 ? 12.661 -13.781 -16.674 1.00 93.38 88 SER A N 1
ATOM 695 C CA . SER A 1 88 ? 11.878 -14.752 -17.449 1.00 93.38 88 SER A CA 1
ATOM 696 C C . SER A 1 88 ? 12.178 -16.211 -17.080 1.00 93.38 88 SER A C 1
ATOM 698 O O . SER A 1 88 ? 12.119 -17.096 -17.937 1.00 93.38 88 SER A O 1
ATOM 700 N N . THR A 1 89 ? 12.506 -16.473 -15.814 1.00 93.69 89 THR A N 1
ATOM 701 C CA . THR A 1 89 ? 12.727 -17.821 -15.285 1.00 93.69 89 THR A CA 1
ATOM 702 C C . THR A 1 89 ? 11.600 -18.214 -14.322 1.00 93.69 89 THR A C 1
ATOM 704 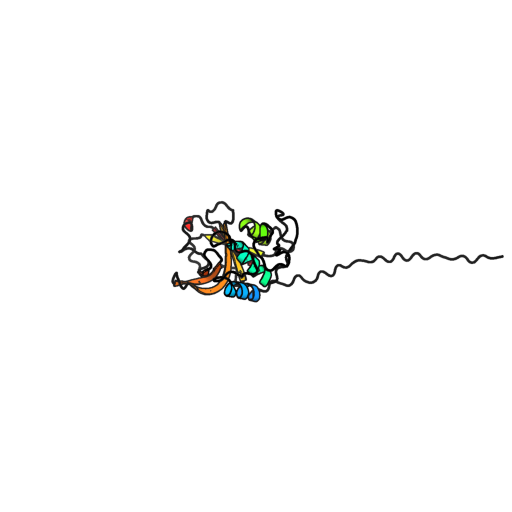O O . THR A 1 89 ? 10.872 -17.349 -13.837 1.00 93.69 89 THR A O 1
ATOM 707 N N . PRO A 1 90 ? 11.404 -19.519 -14.054 1.00 91.75 90 PRO A N 1
ATOM 708 C CA . PRO A 1 90 ? 10.426 -19.973 -13.067 1.00 91.75 90 PRO A CA 1
ATOM 709 C C . PRO A 1 90 ? 10.939 -19.887 -11.619 1.00 91.75 90 PRO A C 1
ATOM 711 O O . PRO A 1 90 ? 10.206 -20.232 -10.695 1.00 91.75 90 PRO A O 1
ATOM 714 N N . TRP A 1 91 ? 12.203 -19.517 -11.412 1.00 95.00 91 TRP A N 1
ATOM 715 C CA . TRP A 1 91 ? 12.806 -19.409 -10.089 1.00 95.00 91 TRP A CA 1
ATOM 716 C C . TRP A 1 91 ? 12.691 -17.975 -9.592 1.00 95.00 91 TRP A C 1
ATOM 718 O O . TRP A 1 91 ? 12.773 -17.059 -10.393 1.00 95.00 91 TRP A O 1
ATOM 728 N N . THR A 1 92 ? 12.511 -17.801 -8.281 1.00 96.19 92 THR A N 1
ATOM 729 C CA . THR A 1 92 ? 12.317 -16.471 -7.681 1.00 96.19 92 THR A CA 1
ATOM 730 C C . THR A 1 92 ? 13.434 -16.055 -6.721 1.00 96.19 92 THR A C 1
ATOM 732 O O . THR A 1 92 ? 13.417 -14.963 -6.155 1.00 96.19 92 THR A O 1
ATOM 735 N N . TRP A 1 93 ? 14.419 -16.925 -6.478 1.00 94.06 93 TRP A N 1
ATOM 736 C CA . TRP A 1 93 ? 15.493 -16.658 -5.514 1.00 94.06 93 TRP A CA 1
ATOM 737 C C . TRP A 1 93 ? 16.501 -15.620 -6.027 1.00 94.06 93 TRP A C 1
ATOM 739 O O . TRP A 1 93 ? 17.125 -14.928 -5.215 1.00 94.06 93 TRP A O 1
ATOM 749 N N . ASP A 1 94 ? 16.649 -15.512 -7.348 1.00 94.56 94 ASP A N 1
ATOM 750 C CA . ASP A 1 94 ? 17.505 -14.560 -8.053 1.00 94.56 94 ASP A CA 1
ATOM 751 C C . ASP A 1 94 ? 16.764 -13.309 -8.525 1.00 94.56 94 ASP A C 1
ATOM 753 O O . ASP A 1 94 ? 17.423 -12.374 -8.971 1.00 94.56 94 ASP A O 1
ATOM 757 N N . ASP A 1 95 ? 15.442 -13.241 -8.360 1.00 97.62 95 ASP A N 1
ATOM 758 C CA . ASP A 1 95 ? 14.650 -12.079 -8.753 1.00 97.62 95 ASP A CA 1
ATOM 759 C C . ASP A 1 95 ? 15.150 -10.792 -8.098 1.00 97.62 95 ASP A C 1
ATOM 761 O O . ASP A 1 95 ? 15.537 -10.745 -6.920 1.00 97.62 95 ASP A O 1
ATOM 765 N N . VAL A 1 96 ? 15.089 -9.717 -8.879 1.00 97.62 96 VAL A N 1
ATOM 766 C CA . VAL A 1 96 ? 15.502 -8.373 -8.473 1.00 97.62 96 VAL A CA 1
ATOM 767 C C . VAL A 1 96 ? 14.381 -7.377 -8.727 1.00 97.62 96 VAL A C 1
ATOM 769 O O . VAL A 1 96 ? 13.561 -7.544 -9.627 1.00 97.62 96 VAL A O 1
ATOM 772 N N . CYS A 1 97 ? 14.340 -6.319 -7.926 1.00 98.31 97 CYS A N 1
ATOM 773 C CA . CYS A 1 97 ? 13.322 -5.280 -8.021 1.00 98.31 97 CYS A CA 1
ATOM 774 C C . CYS A 1 97 ? 13.885 -3.925 -7.591 1.00 98.31 97 CYS A C 1
ATOM 776 O O . CYS A 1 97 ? 14.902 -3.863 -6.894 1.00 98.31 97 CYS A O 1
ATOM 778 N N . ALA A 1 98 ? 13.226 -2.843 -8.001 1.00 98.56 98 ALA A N 1
ATOM 779 C CA . ALA A 1 98 ? 13.512 -1.503 -7.500 1.00 98.56 98 ALA A CA 1
ATOM 780 C C . ALA A 1 98 ? 13.197 -1.391 -6.004 1.00 98.56 98 ALA A C 1
ATOM 782 O O . ALA A 1 98 ? 12.247 -1.997 -5.519 1.00 98.56 98 ALA A O 1
ATOM 783 N N . TYR A 1 99 ? 13.889 -0.510 -5.283 1.00 98.56 99 TYR A N 1
ATOM 784 C CA . TYR A 1 99 ? 13.527 -0.207 -3.896 1.00 98.56 99 TYR A CA 1
ATOM 785 C C . TYR A 1 99 ? 12.106 0.341 -3.762 1.00 98.56 99 TYR A C 1
ATOM 787 O O . TYR A 1 99 ? 11.427 0.019 -2.795 1.00 98.56 99 TYR A O 1
ATOM 795 N N . ASN A 1 100 ? 11.618 1.091 -4.752 1.00 98.50 100 ASN A N 1
ATOM 796 C CA . ASN A 1 100 ? 10.240 1.578 -4.747 1.00 98.50 100 ASN A CA 1
ATOM 797 C C . ASN A 1 100 ? 9.199 0.450 -4.920 1.00 98.50 100 ASN A C 1
ATOM 799 O O . ASN A 1 100 ? 8.036 0.672 -4.613 1.00 98.50 100 ASN A O 1
ATOM 803 N N . TRP A 1 101 ? 9.592 -0.747 -5.383 1.00 98.69 101 TRP A N 1
ATOM 804 C CA . TRP A 1 101 ? 8.710 -1.923 -5.464 1.00 98.69 101 TRP A CA 1
ATOM 805 C C . TRP A 1 101 ? 8.571 -2.645 -4.117 1.00 98.69 101 TRP A C 1
ATOM 807 O O . TRP A 1 101 ? 7.515 -3.199 -3.824 1.00 98.69 101 TRP A O 1
ATOM 817 N N . SER A 1 102 ? 9.623 -2.677 -3.293 1.00 97.62 102 SER A N 1
ATOM 818 C CA . SER A 1 102 ? 9.674 -3.561 -2.118 1.00 97.62 102 SER A CA 1
ATOM 819 C C . SER A 1 102 ? 9.843 -2.859 -0.770 1.00 97.62 102 SER A C 1
ATOM 821 O O . SER A 1 102 ? 9.629 -3.502 0.253 1.00 97.62 102 SER A O 1
ATOM 823 N N . LEU A 1 103 ? 10.236 -1.582 -0.724 1.00 98.00 103 LEU A N 1
ATOM 824 C CA . LEU A 1 103 ? 10.402 -0.824 0.524 1.00 98.00 103 LEU A CA 1
ATOM 825 C C . LEU A 1 103 ? 9.241 0.158 0.705 1.00 98.00 103 LEU A C 1
ATOM 827 O O . LEU A 1 103 ? 8.949 0.943 -0.196 1.00 98.00 103 LEU A O 1
ATOM 831 N N . ALA A 1 104 ? 8.592 0.132 1.871 1.00 98.06 104 ALA A N 1
ATOM 832 C CA . ALA A 1 104 ? 7.329 0.835 2.097 1.00 98.06 104 ALA A CA 1
ATOM 833 C C . ALA A 1 104 ? 7.447 2.364 1.943 1.00 98.06 104 ALA A C 1
ATOM 835 O O . ALA A 1 104 ? 6.657 2.965 1.213 1.00 98.06 104 ALA A O 1
ATOM 836 N N . SER A 1 105 ? 8.481 2.980 2.528 1.00 98.12 105 SER A N 1
ATOM 837 C CA . SER A 1 105 ? 8.789 4.410 2.366 1.00 98.12 105 SER A CA 1
ATOM 838 C C . SER A 1 105 ? 9.014 4.804 0.908 1.00 98.12 105 SER A C 1
ATOM 840 O O . SER A 1 105 ? 8.402 5.743 0.398 1.00 98.12 105 SER A O 1
ATOM 842 N N . ARG A 1 106 ? 9.813 4.014 0.191 1.00 98.44 106 ARG A N 1
ATOM 843 C CA . ARG A 1 106 ? 10.111 4.218 -1.232 1.00 98.44 106 ARG A CA 1
ATOM 844 C C . ARG A 1 106 ? 8.885 4.035 -2.132 1.00 98.44 106 ARG A C 1
ATOM 846 O O . ARG A 1 106 ? 8.726 4.783 -3.094 1.00 98.44 106 ARG A O 1
ATOM 853 N N . SER A 1 107 ? 8.009 3.083 -1.817 1.00 98.56 107 SER A N 1
ATOM 854 C CA . SER A 1 107 ? 6.743 2.887 -2.532 1.00 98.56 107 SER A CA 1
ATOM 855 C C . SER A 1 107 ? 5.795 4.062 -2.322 1.00 98.56 107 SER A C 1
ATOM 857 O O . SER A 1 107 ? 5.263 4.596 -3.292 1.00 98.56 107 SER A O 1
ATOM 859 N N . TYR A 1 108 ? 5.616 4.520 -1.081 1.00 98.69 108 TYR A N 1
ATOM 860 C CA . TYR A 1 108 ? 4.781 5.686 -0.791 1.00 98.69 108 TYR A CA 1
ATOM 861 C C . TYR A 1 108 ? 5.229 6.921 -1.587 1.00 98.69 108 TYR A C 1
ATOM 863 O O . TYR A 1 108 ? 4.409 7.571 -2.247 1.00 98.69 108 TYR A O 1
ATOM 871 N N . ASP A 1 109 ? 6.533 7.203 -1.597 1.00 98.31 109 ASP A N 1
ATOM 872 C CA . ASP A 1 109 ? 7.104 8.317 -2.355 1.00 98.31 109 ASP A CA 1
ATOM 873 C C . ASP A 1 109 ? 6.940 8.138 -3.870 1.00 98.31 109 ASP A C 1
ATOM 875 O O . ASP A 1 109 ? 6.582 9.088 -4.571 1.00 98.31 109 ASP A O 1
ATOM 879 N N . TRP A 1 110 ? 7.156 6.929 -4.399 1.00 98.38 110 TRP A N 1
ATOM 880 C CA . TRP A 1 110 ? 6.901 6.617 -5.808 1.00 98.38 110 TRP A CA 1
ATOM 881 C C . TRP A 1 110 ? 5.456 6.909 -6.199 1.00 98.38 110 TRP A C 1
ATOM 883 O O . TRP A 1 110 ? 5.217 7.623 -7.178 1.00 98.38 110 TRP A O 1
ATOM 893 N N . GLN A 1 111 ? 4.498 6.416 -5.414 1.00 98.44 111 GLN A N 1
ATOM 894 C CA . GLN A 1 111 ? 3.091 6.562 -5.754 1.00 98.44 111 GLN A CA 1
ATOM 895 C C . GLN A 1 111 ? 2.626 8.013 -5.681 1.00 98.44 111 GLN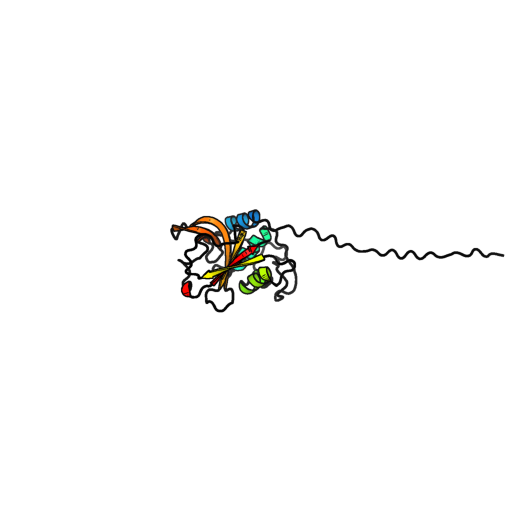 A C 1
ATOM 897 O O . GLN A 1 111 ? 1.869 8.463 -6.540 1.00 98.44 111 GLN A O 1
ATOM 902 N N . THR A 1 112 ? 3.102 8.770 -4.693 1.00 98.25 112 THR A N 1
ATOM 903 C CA . THR A 1 112 ? 2.573 10.109 -4.404 1.00 98.25 112 THR A CA 1
ATOM 904 C C . THR A 1 112 ? 3.358 11.259 -5.031 1.00 98.25 112 THR A C 1
ATOM 906 O O . THR A 1 112 ? 2.795 12.341 -5.197 1.00 98.25 112 THR A O 1
ATOM 909 N N . GLN A 1 113 ? 4.641 11.069 -5.359 1.00 97.31 113 GLN A N 1
ATOM 910 C CA . GLN A 1 113 ? 5.549 12.182 -5.679 1.00 97.31 113 GLN A CA 1
ATOM 911 C C . GLN A 1 113 ? 6.502 11.893 -6.845 1.00 97.31 113 GLN A C 1
ATOM 913 O O . GLN A 1 113 ? 6.670 12.744 -7.717 1.00 97.31 113 GLN A O 1
ATOM 918 N N . ASN A 1 114 ? 7.121 10.711 -6.885 1.00 97.75 114 ASN A N 1
ATOM 919 C CA . ASN A 1 114 ? 8.273 10.449 -7.759 1.00 97.75 114 ASN A CA 1
ATOM 920 C C . ASN A 1 114 ? 7.927 9.724 -9.071 1.00 97.75 114 ASN A C 1
ATOM 922 O O . ASN A 1 114 ? 8.818 9.300 -9.808 1.00 97.75 114 ASN A O 1
ATOM 926 N N . SER A 1 115 ? 6.642 9.606 -9.392 1.00 96.75 115 SER A N 1
ATOM 927 C CA . SER A 1 115 ? 6.146 9.064 -10.656 1.00 96.75 115 SER A CA 1
ATOM 928 C C . SER A 1 115 ? 5.623 10.166 -11.584 1.00 96.75 115 SER A C 1
ATOM 930 O O . SER A 1 115 ? 5.105 11.195 -11.145 1.00 96.75 115 SER A O 1
ATOM 932 N N . SER A 1 116 ? 5.765 9.957 -12.897 1.00 92.69 116 SER A N 1
ATOM 933 C CA . SER A 1 116 ? 5.228 10.850 -13.930 1.00 92.69 116 SER A CA 1
ATOM 934 C C . SER A 1 116 ? 4.483 10.042 -15.005 1.00 92.69 116 SER A C 1
ATOM 936 O O . SER A 1 116 ? 5.124 9.271 -15.723 1.00 92.69 116 SER A O 1
ATOM 938 N N . PRO A 1 117 ? 3.149 10.190 -15.136 1.00 92.62 117 PRO A N 1
ATOM 939 C CA . PRO A 1 117 ? 2.272 10.942 -14.234 1.00 92.62 117 PRO A CA 1
ATOM 940 C C . PRO A 1 117 ? 2.279 10.356 -12.813 1.00 92.62 117 PRO A C 1
ATOM 942 O O . PRO A 1 117 ? 2.605 9.184 -12.625 1.00 92.62 117 PRO A O 1
ATOM 945 N N . THR A 1 118 ? 1.910 11.178 -11.827 1.00 95.38 118 THR A N 1
ATOM 946 C CA . THR A 1 118 ? 1.726 10.720 -10.446 1.00 95.38 118 THR A CA 1
ATOM 947 C C . THR A 1 118 ? 0.671 9.616 -10.407 1.00 95.38 118 THR A C 1
ATOM 949 O O . THR A 1 118 ? -0.373 9.747 -11.046 1.00 95.38 118 THR A O 1
ATOM 952 N N . ARG A 1 119 ? 0.947 8.534 -9.678 1.00 96.69 119 ARG A N 1
ATOM 953 C CA . ARG A 1 119 ? 0.133 7.304 -9.652 1.00 96.69 119 ARG A CA 1
ATOM 954 C C . ARG A 1 119 ? -0.917 7.273 -8.546 1.00 96.69 119 ARG A C 1
ATOM 956 O O . ARG A 1 119 ? -1.908 6.560 -8.663 1.00 96.69 119 ARG A O 1
ATOM 963 N N . GLY A 1 120 ? -0.729 8.063 -7.496 1.00 97.44 120 GLY A N 1
ATOM 964 C CA . GLY A 1 120 ? -1.685 8.186 -6.412 1.00 97.44 120 GLY A CA 1
ATOM 965 C C . GLY A 1 120 ? -1.633 9.528 -5.692 1.00 97.44 120 GLY A C 1
ATOM 966 O O . GLY A 1 120 ? -0.741 10.351 -5.884 1.00 97.44 120 GLY A O 1
ATOM 967 N N . GLN A 1 121 ? -2.629 9.774 -4.853 1.00 98.12 121 GLN A N 1
ATOM 968 C CA . GLN A 1 121 ? -2.788 11.021 -4.117 1.00 98.12 121 GLN A CA 1
ATOM 969 C C . GLN A 1 121 ? -3.088 10.742 -2.653 1.00 98.12 121 GLN A C 1
ATOM 971 O O . GLN A 1 121 ? -4.062 10.062 -2.333 1.00 98.12 121 GLN A O 1
ATOM 976 N N . LEU A 1 122 ? -2.310 11.351 -1.757 1.00 98.44 122 LEU A N 1
ATOM 977 C CA . LEU A 1 122 ? -2.641 11.384 -0.337 1.00 98.44 122 LEU A CA 1
ATOM 978 C C . LEU A 1 122 ? -3.971 12.124 -0.129 1.00 98.44 122 LEU A C 1
ATOM 980 O O . LEU A 1 122 ? -4.114 13.292 -0.497 1.00 98.44 122 LEU A O 1
ATOM 984 N N . LYS A 1 123 ? -4.949 11.446 0.469 1.00 98.50 123 LYS A N 1
ATOM 985 C CA . LYS A 1 123 ? -6.284 12.002 0.750 1.00 98.50 123 LYS A CA 1
ATOM 986 C C . LYS A 1 123 ? -6.427 12.511 2.173 1.00 98.50 123 LYS A C 1
ATOM 988 O O . LYS A 1 123 ? -7.218 13.419 2.415 1.00 98.50 123 LYS A O 1
ATOM 993 N N . GLY A 1 124 ? -5.647 11.955 3.088 1.00 97.75 124 GLY A N 1
ATOM 994 C CA . GLY A 1 124 ? -5.632 12.334 4.489 1.00 97.75 124 GLY A CA 1
ATOM 995 C C . GLY A 1 124 ? -4.868 11.322 5.326 1.00 97.75 124 GLY A C 1
ATOM 996 O O . GLY A 1 124 ? -4.420 10.287 4.823 1.00 97.75 124 GLY A O 1
ATOM 997 N N . THR A 1 125 ? -4.739 11.640 6.608 1.00 98.56 125 THR A N 1
ATOM 998 C CA . THR A 1 125 ? -4.116 10.769 7.598 1.00 98.56 125 THR A CA 1
ATOM 999 C C . THR A 1 125 ? -5.045 10.517 8.777 1.00 98.56 125 THR A C 1
ATOM 1001 O O . THR A 1 125 ? -5.937 11.316 9.072 1.00 98.56 125 THR A O 1
ATOM 1004 N N . TYR A 1 126 ? -4.832 9.393 9.455 1.00 98.56 126 TYR A N 1
ATOM 1005 C CA . TYR A 1 126 ? -5.557 9.004 10.661 1.00 98.56 126 TYR A CA 1
ATOM 1006 C C . TYR A 1 126 ? -4.588 8.449 11.709 1.00 98.56 126 TYR A C 1
ATOM 1008 O O . TYR A 1 126 ? -3.597 7.823 11.336 1.00 98.56 126 TYR A O 1
ATOM 1016 N N . PRO A 1 127 ? -4.857 8.625 13.013 1.00 98.19 127 PRO A N 1
ATOM 1017 C CA . PRO A 1 127 ? -4.079 7.946 14.043 1.00 98.19 127 PRO A CA 1
ATOM 1018 C C . PRO A 1 127 ? -4.365 6.439 14.019 1.00 98.19 127 PRO A C 1
ATOM 1020 O O . PRO A 1 127 ? -5.492 6.025 13.737 1.00 98.19 127 PRO A O 1
ATOM 1023 N N . GLY A 1 128 ? -3.396 5.611 14.412 1.00 97.50 128 GLY A N 1
ATOM 1024 C CA . GLY A 1 128 ? -3.583 4.160 14.550 1.00 97.50 128 GLY A CA 1
ATOM 1025 C C . GLY A 1 128 ? -4.660 3.767 15.564 1.00 97.50 128 GLY A C 1
ATOM 1026 O O . GLY A 1 128 ? -5.180 2.656 15.524 1.00 97.50 128 GLY A O 1
ATOM 1027 N N . THR A 1 129 ? -5.057 4.679 16.454 1.00 97.12 129 THR A N 1
ATOM 1028 C CA . THR A 1 129 ? -6.171 4.520 17.404 1.00 97.12 129 THR A CA 1
ATOM 1029 C C . THR A 1 129 ? -7.548 4.865 16.827 1.00 97.12 129 THR A C 1
ATOM 1031 O O . THR A 1 129 ? -8.538 4.794 17.556 1.00 97.12 129 THR A O 1
ATOM 1034 N N . THR A 1 130 ? -7.636 5.243 15.547 1.00 97.25 130 THR A N 1
ATOM 1035 C CA . THR A 1 130 ? -8.891 5.650 14.903 1.00 97.25 130 THR A CA 1
ATOM 1036 C C . THR A 1 130 ? -9.983 4.581 15.008 1.00 97.25 130 THR A C 1
ATOM 1038 O O . THR A 1 130 ? -9.742 3.388 14.829 1.00 97.25 130 THR A O 1
ATOM 1041 N N . SER A 1 131 ? -11.211 5.034 15.262 1.00 95.44 131 SER A N 1
ATOM 1042 C CA . SER A 1 131 ? -12.437 4.228 15.208 1.00 95.44 131 SER A CA 1
ATOM 1043 C C . SER A 1 131 ? -13.282 4.527 13.966 1.00 95.44 131 SER A C 1
ATOM 1045 O O . SER A 1 131 ? -14.422 4.075 13.868 1.00 95.44 131 SER A O 1
ATOM 1047 N N . VAL A 1 132 ? -12.749 5.309 13.020 1.00 97.88 132 VAL A N 1
ATOM 1048 C CA . VAL A 1 132 ? -13.436 5.629 11.767 1.00 97.88 132 VAL A CA 1
ATOM 1049 C C . VAL A 1 132 ? -13.574 4.342 10.943 1.00 97.88 132 VAL A C 1
ATOM 1051 O O . VAL A 1 132 ? -12.558 3.762 10.563 1.00 97.88 132 VAL A O 1
ATOM 1054 N N . PRO A 1 133 ? -14.798 3.877 10.637 1.00 97.56 133 PRO A N 1
ATOM 1055 C CA . PRO A 1 133 ? -14.975 2.620 9.913 1.00 97.56 133 PRO A CA 1
ATOM 1056 C C . PRO A 1 133 ? -14.565 2.744 8.442 1.00 97.56 133 PRO A C 1
ATOM 1058 O O . PRO A 1 133 ? -14.016 1.802 7.883 1.00 97.56 133 PRO A O 1
ATOM 1061 N N . TYR A 1 134 ? -14.784 3.913 7.830 1.00 98.00 134 TYR A N 1
ATOM 1062 C CA . TYR A 1 134 ? -14.501 4.166 6.417 1.00 98.00 134 TYR A CA 1
ATOM 1063 C C . TYR A 1 134 ? -13.722 5.482 6.261 1.00 98.00 134 TYR A C 1
ATOM 1065 O O . TYR A 1 134 ? -14.296 6.551 6.498 1.00 98.00 134 TYR A O 1
ATOM 1073 N N . PRO A 1 135 ? -12.429 5.436 5.902 1.00 97.38 135 PRO A N 1
ATOM 1074 C CA . PRO A 1 135 ? -11.636 6.638 5.675 1.00 97.38 135 PRO A CA 1
ATOM 1075 C C . PRO A 1 135 ? -12.137 7.400 4.442 1.00 97.38 135 PRO A C 1
ATOM 1077 O O . PRO A 1 135 ? -12.579 6.813 3.455 1.00 97.38 135 PRO A O 1
ATOM 1080 N N . SER A 1 136 ? -12.105 8.731 4.501 1.00 97.50 136 SER A N 1
ATOM 1081 C CA . SER A 1 136 ? -12.653 9.579 3.444 1.00 97.50 136 SER A CA 1
ATOM 1082 C C . SER A 1 136 ? -11.701 9.701 2.253 1.00 97.50 136 SER A C 1
ATOM 1084 O O . SER A 1 136 ? -10.480 9.709 2.387 1.00 97.50 136 SER A O 1
ATOM 1086 N N . GLY A 1 137 ? -12.275 9.827 1.054 1.00 97.31 137 GLY A N 1
ATOM 1087 C CA . GLY A 1 137 ? -11.515 10.060 -0.176 1.00 97.31 137 GLY A CA 1
ATOM 1088 C C . GLY A 1 137 ? -10.830 8.827 -0.769 1.00 97.31 137 GLY A C 1
ATOM 1089 O O . GLY A 1 137 ? -10.240 8.964 -1.836 1.00 97.31 137 GLY A O 1
ATOM 1090 N N . VAL A 1 138 ? -10.944 7.660 -0.131 1.00 98.25 138 VAL A N 1
ATOM 1091 C CA . VAL A 1 138 ? -10.441 6.373 -0.631 1.00 98.25 138 VAL A CA 1
ATOM 1092 C C . VAL A 1 138 ? -11.561 5.334 -0.752 1.00 98.25 138 VAL A C 1
ATOM 1094 O O . VAL A 1 138 ? -12.635 5.468 -0.166 1.00 98.25 138 VAL A O 1
ATOM 1097 N N . SER A 1 139 ? -11.317 4.298 -1.545 1.00 98.44 139 SER A N 1
ATOM 1098 C CA . SER A 1 139 ? -12.239 3.209 -1.879 1.00 98.44 139 SER A CA 1
ATOM 1099 C C . SER A 1 139 ? -11.465 1.920 -2.171 1.00 98.44 139 SER A C 1
ATOM 1101 O O . SER A 1 139 ? -10.241 1.951 -2.266 1.00 98.44 139 SER A O 1
ATOM 1103 N N . ALA A 1 140 ? -12.154 0.790 -2.339 1.00 98.69 140 ALA A N 1
ATOM 1104 C CA . ALA A 1 140 ? -11.494 -0.465 -2.688 1.00 98.69 140 ALA A CA 1
ATOM 1105 C C . ALA A 1 140 ? -10.576 -0.313 -3.927 1.00 98.69 140 ALA A C 1
ATOM 1107 O O . ALA A 1 140 ? -10.896 0.383 -4.901 1.00 98.69 140 ALA A O 1
ATOM 1108 N N . GLY A 1 141 ? -9.406 -0.942 -3.862 1.00 98.62 141 GLY A N 1
ATOM 1109 C CA . GLY A 1 141 ? -8.279 -0.772 -4.773 1.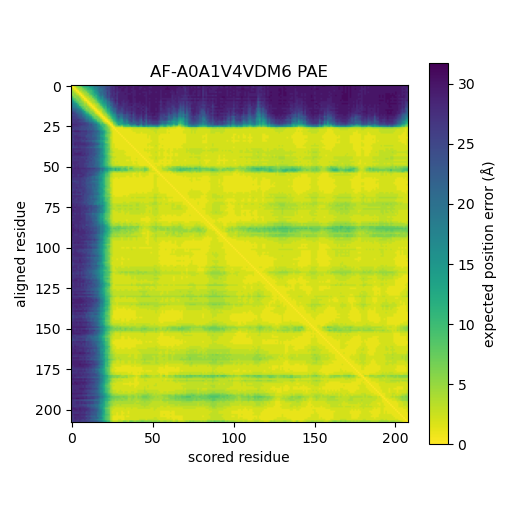00 98.62 141 GLY A CA 1
ATOM 1110 C C . GLY A 1 141 ? -7.320 0.360 -4.385 1.00 98.62 141 GLY A C 1
ATOM 1111 O O . GLY A 1 141 ? -6.302 0.518 -5.047 1.00 98.62 141 GLY A O 1
ATOM 1112 N N . ASP A 1 142 ? -7.611 1.155 -3.355 1.00 98.81 142 ASP A N 1
ATOM 1113 C CA . ASP A 1 142 ? -6.661 2.132 -2.804 1.00 98.81 142 ASP A CA 1
ATOM 1114 C C . ASP A 1 142 ? -5.700 1.491 -1.800 1.00 98.81 142 ASP A C 1
ATOM 1116 O O . ASP A 1 142 ? -5.971 0.414 -1.263 1.00 98.81 142 ASP A O 1
ATOM 1120 N N . LEU A 1 143 ? -4.577 2.164 -1.540 1.00 98.81 143 LEU A N 1
ATOM 1121 C CA . LEU A 1 143 ? -3.577 1.695 -0.586 1.00 98.81 143 LEU A CA 1
ATOM 1122 C C . LEU A 1 143 ? -3.636 2.476 0.726 1.00 98.81 143 LEU A C 1
ATOM 1124 O O . LEU A 1 143 ? -3.883 3.689 0.751 1.00 98.81 143 LEU A O 1
ATOM 1128 N N . PHE A 1 144 ? -3.318 1.777 1.810 1.00 98.81 144 PHE A N 1
ATOM 1129 C CA . PHE A 1 144 ? -2.950 2.387 3.078 1.00 98.81 144 PHE A CA 1
ATOM 1130 C C . PHE A 1 144 ? -1.464 2.178 3.328 1.00 98.81 144 PHE A C 1
ATOM 1132 O O . PHE A 1 144 ? -0.926 1.093 3.106 1.00 98.81 144 PHE A O 1
ATOM 1139 N N . TYR A 1 145 ? -0.815 3.226 3.814 1.00 98.75 145 TYR A N 1
ATOM 1140 C CA . TYR A 1 145 ? 0.569 3.201 4.260 1.00 98.75 145 TYR A CA 1
ATOM 1141 C C . TYR A 1 145 ? 0.617 3.543 5.743 1.00 98.75 145 TYR A C 1
ATOM 1143 O O . TYR A 1 145 ? -0.137 4.400 6.202 1.00 98.75 145 TYR A O 1
ATOM 1151 N N . TYR A 1 146 ? 1.484 2.878 6.495 1.00 98.38 146 TYR A N 1
ATOM 1152 C CA . TYR A 1 146 ? 1.544 3.016 7.943 1.00 98.38 146 TYR A CA 1
ATOM 1153 C C . TYR A 1 146 ? 2.953 3.410 8.363 1.00 98.38 146 TYR A C 1
ATOM 1155 O O . TYR A 1 146 ? 3.912 2.704 8.063 1.00 98.38 146 TYR A O 1
ATOM 1163 N N . ASP A 1 147 ? 3.052 4.537 9.055 1.00 98.19 147 ASP A N 1
ATOM 1164 C CA . ASP A 1 147 ? 4.201 4.917 9.873 1.00 98.19 147 ASP A 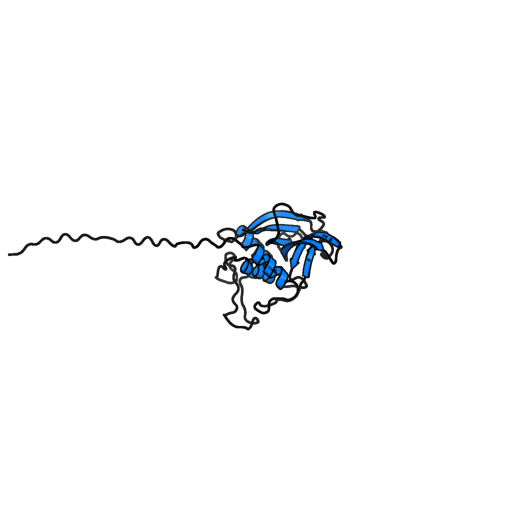CA 1
ATOM 1165 C C . ASP A 1 147 ? 3.876 4.449 11.286 1.00 98.19 147 ASP A C 1
ATOM 1167 O O . ASP A 1 147 ? 3.003 5.032 11.931 1.00 98.19 147 ASP A O 1
ATOM 1171 N N . TRP A 1 148 ? 4.483 3.359 11.748 1.00 96.69 148 TRP A N 1
ATOM 1172 C CA . TRP A 1 148 ? 4.139 2.747 13.032 1.00 96.69 148 TRP A CA 1
ATOM 1173 C C . TRP A 1 148 ? 4.532 3.615 14.215 1.00 96.69 148 TRP A C 1
ATOM 1175 O O . TRP A 1 148 ? 3.855 3.631 15.250 1.00 96.69 148 TRP A O 1
ATOM 1185 N N . TYR A 1 149 ? 5.604 4.367 14.046 1.00 96.44 149 TYR A N 1
ATOM 1186 C CA . TYR A 1 149 ? 6.325 5.014 15.127 1.00 96.44 149 TYR A CA 1
ATOM 1187 C C . TYR A 1 149 ? 6.160 6.541 15.119 1.00 96.44 149 TYR A C 1
ATOM 1189 O O . TYR A 1 149 ? 6.606 7.211 16.051 1.00 96.44 149 TYR A O 1
ATOM 1197 N N . GLY A 1 150 ? 5.494 7.093 14.106 1.00 91.94 150 GLY A N 1
ATOM 1198 C CA . GLY A 1 150 ? 5.166 8.509 13.989 1.00 91.94 150 GLY A CA 1
ATOM 1199 C C . GLY A 1 150 ? 6.373 9.398 13.688 1.00 91.94 150 GLY A C 1
ATOM 1200 O O . GLY A 1 150 ? 6.330 10.589 14.007 1.00 91.94 150 GLY A O 1
ATOM 1201 N N . TYR A 1 151 ? 7.465 8.845 13.144 1.00 93.00 151 TYR A N 1
ATOM 1202 C CA . TYR A 1 151 ? 8.680 9.611 12.822 1.00 93.00 151 TYR A CA 1
ATOM 1203 C C . TYR A 1 151 ? 8.733 10.102 11.370 1.00 93.00 151 TYR A C 1
ATOM 1205 O O . TYR A 1 151 ? 9.712 10.739 10.976 1.00 93.00 151 TYR A O 1
ATOM 1213 N N . GLY A 1 152 ? 7.672 9.877 10.595 1.00 92.06 152 GLY A N 1
ATOM 1214 C CA . GLY A 1 152 ? 7.511 10.369 9.232 1.00 92.06 152 GLY A CA 1
ATOM 1215 C C . GLY A 1 152 ? 8.057 9.443 8.148 1.00 92.06 152 GLY A C 1
ATOM 1216 O O . GLY A 1 152 ? 8.094 9.857 6.991 1.00 92.06 152 GLY A O 1
ATOM 1217 N N . GLU A 1 153 ? 8.462 8.217 8.484 1.00 95.44 153 GLU A N 1
ATOM 1218 C CA . GLU A 1 153 ? 8.800 7.184 7.502 1.00 95.44 153 GLU A CA 1
ATOM 1219 C C . GLU A 1 153 ? 7.735 6.094 7.506 1.00 95.44 153 GLU A C 1
ATOM 1221 O O . GLU A 1 153 ? 7.188 5.736 8.543 1.00 95.44 153 GLU A O 1
ATOM 1226 N N . ILE A 1 154 ? 7.430 5.568 6.325 1.00 98.00 154 ILE A N 1
ATOM 1227 C CA . ILE A 1 154 ? 6.462 4.489 6.188 1.00 98.00 154 ILE A CA 1
ATOM 1228 C C . ILE A 1 154 ? 7.156 3.149 6.418 1.00 98.00 154 ILE A C 1
ATOM 1230 O O . ILE A 1 154 ? 8.095 2.798 5.702 1.00 98.00 154 ILE A O 1
ATOM 1234 N N . ASP A 1 155 ? 6.616 2.370 7.347 1.00 97.31 155 ASP A N 1
ATOM 1235 C CA . ASP A 1 155 ? 7.096 1.039 7.709 1.00 97.31 155 ASP A CA 1
ATOM 1236 C C . ASP A 1 155 ? 6.304 -0.078 7.010 1.00 97.31 155 ASP A C 1
ATOM 1238 O O . ASP A 1 155 ? 6.805 -1.190 6.834 1.00 97.31 155 ASP A O 1
ATOM 1242 N N . HIS A 1 156 ? 5.052 0.186 6.618 1.00 97.75 156 HIS A N 1
ATOM 1243 C CA . HIS A 1 156 ? 4.148 -0.860 6.134 1.00 97.75 156 HIS A CA 1
ATOM 1244 C C . HIS A 1 156 ? 3.136 -0.380 5.093 1.00 97.75 156 HIS A C 1
ATOM 1246 O O . HIS A 1 156 ? 2.832 0.810 4.999 1.00 97.75 156 HIS A O 1
ATOM 1252 N N . SER A 1 157 ? 2.590 -1.319 4.315 1.00 98.38 157 SER A N 1
ATOM 1253 C CA . SER A 1 157 ? 1.540 -1.057 3.328 1.00 98.38 157 SER A CA 1
ATOM 1254 C C . SER A 1 157 ? 0.500 -2.179 3.253 1.00 98.38 157 SER A C 1
ATOM 1256 O O . SER A 1 157 ? 0.792 -3.345 3.526 1.00 98.38 157 SER A O 1
ATOM 1258 N N . SER A 1 158 ? -0.726 -1.815 2.875 1.00 98.69 158 SER A N 1
ATOM 1259 C CA . SER A 1 158 ? -1.843 -2.732 2.627 1.00 98.69 158 SER A CA 1
ATOM 1260 C C . SER A 1 158 ? -2.752 -2.210 1.511 1.00 98.69 158 SER A C 1
ATOM 1262 O O . SER A 1 158 ? -2.681 -1.033 1.141 1.00 98.69 158 SER A O 1
ATOM 1264 N N . ILE A 1 159 ? -3.605 -3.081 0.967 1.00 98.88 159 ILE A N 1
ATOM 1265 C CA . ILE A 1 159 ? -4.591 -2.727 -0.062 1.00 98.88 159 ILE A CA 1
ATOM 1266 C C . ILE A 1 159 ? -6.010 -2.879 0.477 1.00 98.88 159 ILE A C 1
ATOM 1268 O O . ILE A 1 159 ? -6.350 -3.898 1.064 1.00 98.88 159 ILE A O 1
ATOM 1272 N N . TYR A 1 160 ? -6.850 -1.871 0.259 1.00 98.81 160 TYR A N 1
ATOM 1273 C CA . TYR A 1 160 ? -8.276 -1.897 0.577 1.00 98.81 160 TYR A CA 1
ATOM 1274 C C . TYR A 1 160 ? -9.016 -2.783 -0.431 1.00 98.81 160 TYR A C 1
ATOM 1276 O O . TYR A 1 160 ? -9.026 -2.468 -1.618 1.00 98.81 160 TYR A O 1
ATOM 1284 N N . VAL A 1 161 ? -9.673 -3.855 0.012 1.00 98.81 161 VAL A N 1
ATOM 1285 C CA . VAL A 1 161 ? -10.330 -4.820 -0.889 1.00 98.81 161 VAL A CA 1
ATOM 1286 C C . VAL A 1 161 ? -11.855 -4.765 -0.863 1.00 98.81 161 VAL A C 1
ATOM 1288 O O . VAL A 1 161 ? -12.489 -4.814 -1.918 1.00 98.81 161 VAL A O 1
ATOM 1291 N N . CYS A 1 162 ? -12.472 -4.590 0.306 1.00 98.56 162 CYS A N 1
ATOM 1292 C CA . CYS A 1 162 ? -13.929 -4.566 0.422 1.00 98.56 162 CYS A CA 1
ATOM 1293 C C . CYS A 1 162 ? -14.410 -3.891 1.711 1.00 98.56 162 CYS A C 1
ATOM 1295 O O . CYS A 1 162 ? -13.637 -3.632 2.626 1.00 98.56 162 CYS A O 1
ATOM 1297 N N . ASN A 1 163 ? -15.710 -3.605 1.786 1.00 98.62 163 ASN A N 1
ATOM 1298 C CA . ASN A 1 163 ? -16.366 -3.249 3.042 1.00 98.62 163 ASN A CA 1
ATOM 1299 C C . ASN A 1 163 ? -16.957 -4.498 3.676 1.00 98.62 163 ASN A C 1
ATOM 1301 O O . ASN A 1 163 ? -17.637 -5.264 2.992 1.00 98.62 163 ASN A O 1
ATOM 1305 N N . GLY A 1 164 ? -16.780 -4.657 4.980 1.00 98.25 164 GLY A N 1
ATOM 1306 C CA . GLY A 1 164 ? -17.306 -5.820 5.677 1.00 98.25 164 GLY A CA 1
ATOM 1307 C C . GLY A 1 164 ? -17.052 -5.780 7.171 1.00 98.25 164 GLY A C 1
ATOM 1308 O O . GLY A 1 164 ? -16.860 -4.713 7.754 1.00 98.25 164 GLY A O 1
ATOM 1309 N N . THR A 1 165 ? -17.070 -6.962 7.773 1.00 98.25 165 THR A N 1
ATOM 1310 C CA . THR A 1 165 ? -16.729 -7.185 9.175 1.00 98.25 165 THR A CA 1
ATOM 1311 C C . THR A 1 165 ? -15.466 -8.024 9.228 1.00 98.25 165 THR A C 1
ATOM 1313 O O . THR A 1 165 ? -15.444 -9.122 8.678 1.00 98.25 165 THR A O 1
ATOM 1316 N N . ASP A 1 166 ? -14.441 -7.501 9.891 1.00 97.50 166 ASP A N 1
ATOM 1317 C CA . ASP A 1 166 ? -13.209 -8.228 10.170 1.00 97.50 166 ASP A CA 1
ATOM 1318 C C . ASP A 1 166 ? -13.551 -9.472 11.014 1.00 97.50 166 ASP A C 1
ATOM 1320 O O . ASP A 1 166 ? -14.139 -9.327 12.096 1.00 97.50 166 ASP A O 1
ATOM 1324 N N . PRO A 1 167 ? -13.233 -10.686 10.531 1.00 94.56 167 PRO A N 1
ATOM 1325 C CA . PRO A 1 167 ? -13.628 -11.928 11.186 1.00 94.56 167 PRO A CA 1
ATOM 1326 C C . PRO A 1 167 ? -12.936 -12.145 12.536 1.00 94.56 167 PRO A C 1
ATOM 1328 O O . PRO A 1 167 ? -13.488 -12.839 13.391 1.00 94.56 167 PRO A O 1
ATOM 1331 N N . ASP A 1 168 ? -11.763 -11.549 12.747 1.00 94.25 168 ASP A N 1
ATOM 1332 C CA . ASP A 1 168 ? -10.956 -11.745 13.947 1.00 94.25 168 ASP A CA 1
ATOM 1333 C C . ASP A 1 168 ? -11.269 -10.700 15.020 1.00 94.25 168 ASP A C 1
ATOM 1335 O O . ASP A 1 168 ? -11.329 -11.020 16.210 1.00 94.25 168 ASP A O 1
ATOM 1339 N N . SER A 1 169 ? -11.486 -9.444 14.621 1.00 94.44 169 SER A N 1
ATOM 1340 C CA . SER A 1 169 ? -11.774 -8.358 15.569 1.00 94.44 169 SER A CA 1
ATOM 1341 C C . SER A 1 169 ? -13.263 -8.078 15.780 1.00 94.44 169 SER A C 1
ATOM 1343 O O . SER A 1 169 ? -13.637 -7.484 16.794 1.00 94.44 169 SER A O 1
ATOM 1345 N N . GLY A 1 170 ? -14.124 -8.477 14.840 1.00 96.25 170 GLY A N 1
ATOM 1346 C CA . GLY A 1 170 ? -15.557 -8.170 14.840 1.00 96.25 170 GLY A CA 1
ATOM 1347 C C . GLY A 1 170 ? -15.894 -6.717 14.475 1.00 96.25 170 GLY A C 1
ATOM 1348 O O . GLY A 1 170 ? -17.072 -6.347 14.458 1.00 96.25 170 GLY A O 1
ATOM 1349 N N . TYR A 1 171 ? -14.900 -5.874 14.175 1.00 96.50 171 TYR A N 1
ATOM 1350 C CA . TYR A 1 171 ? -15.136 -4.499 13.739 1.00 96.50 171 TYR A CA 1
ATOM 1351 C C . TYR A 1 171 ? -15.590 -4.456 12.283 1.00 96.50 171 TYR A C 1
ATOM 1353 O O . TYR A 1 171 ? -15.074 -5.172 11.431 1.00 96.50 171 TYR A O 1
ATOM 1361 N N . SER A 1 172 ? -16.556 -3.585 11.987 1.00 97.81 172 SER A N 1
ATOM 1362 C CA . SER A 1 172 ? -17.027 -3.371 10.618 1.00 97.81 172 SER A CA 1
ATOM 1363 C C . SER A 1 172 ? -16.472 -2.080 10.033 1.00 97.81 172 SER A C 1
ATOM 1365 O O . SER A 1 172 ? -16.453 -1.050 10.709 1.00 97.81 172 SER A O 1
ATOM 1367 N N . GLY A 1 173 ? -16.047 -2.128 8.775 1.00 98.25 173 GLY A N 1
ATOM 1368 C CA . GLY A 1 173 ? -15.420 -1.005 8.092 1.00 98.25 173 GLY A CA 1
ATOM 1369 C C . GLY A 1 173 ? -14.794 -1.398 6.759 1.00 98.25 173 GLY A C 1
ATOM 1370 O O . GLY A 1 173 ? -15.136 -2.428 6.175 1.00 98.25 173 GLY A O 1
ATOM 1371 N N . ALA A 1 174 ? -13.880 -0.553 6.288 1.00 98.62 174 ALA A N 1
ATOM 1372 C CA . ALA A 1 174 ? -12.982 -0.875 5.192 1.00 98.62 174 ALA A CA 1
ATOM 1373 C C . ALA A 1 174 ? -12.056 -2.022 5.615 1.00 98.62 174 ALA A C 1
ATOM 1375 O O . ALA A 1 174 ? -11.420 -1.949 6.671 1.00 98.62 174 ALA A O 1
ATOM 1376 N N . LEU A 1 175 ? -11.993 -3.065 4.794 1.00 98.75 175 LEU A N 1
ATOM 1377 C CA . LEU A 1 175 ? -11.155 -4.232 5.0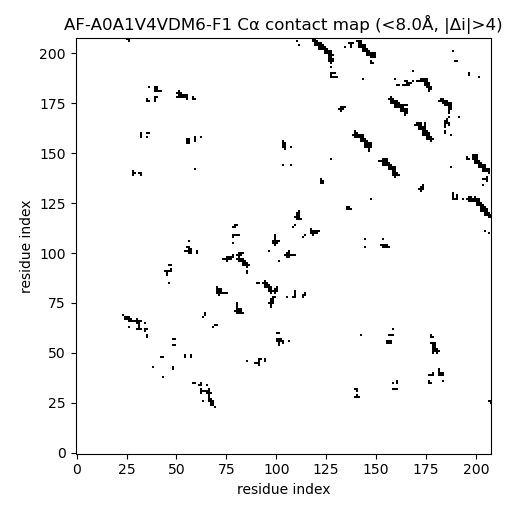14 1.00 98.75 175 LEU A CA 1
ATOM 1378 C C . LEU A 1 175 ? -9.982 -4.243 4.040 1.00 98.75 175 LEU A C 1
ATOM 1380 O O . LEU A 1 175 ? -10.124 -3.870 2.871 1.00 98.75 175 LEU A O 1
ATOM 1384 N N . ILE A 1 176 ? -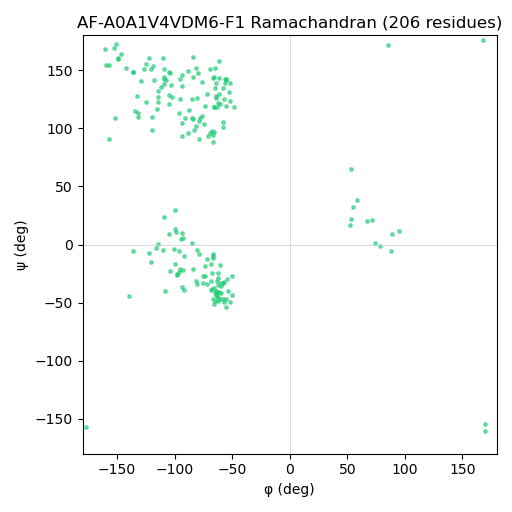8.828 -4.660 4.539 1.00 98.69 176 ILE A N 1
ATOM 1385 C CA . ILE A 1 176 ? -7.566 -4.700 3.815 1.00 98.69 176 ILE A CA 1
ATOM 1386 C C . ILE A 1 176 ? -7.038 -6.121 3.717 1.00 98.69 176 ILE A C 1
ATOM 1388 O O . ILE A 1 176 ? -7.252 -6.939 4.612 1.00 98.69 176 ILE A O 1
ATOM 1392 N N . ASP A 1 177 ? -6.261 -6.341 2.668 1.00 98.62 177 ASP A N 1
ATOM 1393 C CA . ASP A 1 177 ? -5.399 -7.504 2.524 1.00 98.62 177 ASP A CA 1
ATOM 1394 C C . ASP A 1 177 ? -3.934 -7.077 2.665 1.00 98.62 177 ASP A C 1
ATOM 1396 O O . ASP A 1 177 ? -3.538 -5.978 2.246 1.00 98.62 177 ASP A O 1
ATOM 1400 N N . GLN A 1 178 ? -3.114 -7.939 3.271 1.00 97.12 178 GLN A N 1
ATOM 1401 C CA . GLN A 1 178 ? -1.705 -7.651 3.534 1.00 97.12 178 GLN A CA 1
ATOM 1402 C C . GLN A 1 178 ? -0.835 -8.899 3.702 1.00 97.12 178 GLN A C 1
ATOM 1404 O O . GLN A 1 178 ? -1.272 -9.937 4.189 1.00 97.12 178 GLN A O 1
ATOM 1409 N N . HIS A 1 179 ? 0.463 -8.755 3.424 1.00 96.38 179 HIS A N 1
ATOM 1410 C CA . HIS A 1 179 ? 1.472 -9.792 3.683 1.00 96.38 179 HIS A CA 1
ATOM 1411 C C . HIS A 1 179 ? 2.280 -9.571 4.974 1.00 96.38 179 HIS A C 1
ATOM 1413 O O . HIS A 1 179 ? 3.410 -10.040 5.108 1.00 96.38 179 HIS A O 1
ATOM 1419 N N . SER A 1 180 ? 1.666 -8.926 5.968 1.00 89.62 180 SER A N 1
ATOM 1420 C CA . SER A 1 180 ? 2.087 -9.064 7.364 1.00 89.62 180 SER A CA 1
ATOM 1421 C C . SER A 1 180 ? 1.347 -10.242 7.981 1.00 89.62 180 SER A C 1
ATOM 1423 O O . SER A 1 180 ? 0.208 -10.111 8.414 1.00 89.62 180 SER A O 1
ATOM 1425 N N . ASN A 1 181 ? 1.995 -11.408 7.984 1.00 91.00 181 ASN A N 1
ATOM 1426 C CA . ASN A 1 181 ? 1.400 -12.711 8.329 1.00 91.00 181 ASN A CA 1
ATOM 1427 C C . ASN A 1 181 ? 0.335 -13.242 7.347 1.00 91.00 181 ASN A C 1
ATOM 1429 O O . ASN A 1 181 ? -0.417 -14.134 7.727 1.00 91.00 181 ASN A O 1
ATOM 1433 N N . ASN A 1 182 ? 0.316 -12.756 6.100 1.00 95.69 182 ASN A N 1
ATOM 1434 C CA . ASN A 1 182 ? -0.553 -13.236 5.012 1.00 95.69 182 ASN A CA 1
ATOM 1435 C C . ASN A 1 182 ? -2.044 -13.251 5.405 1.00 95.69 182 ASN A C 1
ATOM 1437 O O . ASN A 1 182 ? -2.664 -14.309 5.548 1.00 95.69 182 ASN A O 1
ATOM 1441 N N . VAL A 1 183 ? -2.592 -12.061 5.645 1.00 94.88 183 VAL A N 1
ATOM 1442 C CA . VAL A 1 183 ? -3.936 -11.862 6.194 1.00 94.88 183 VAL A CA 1
ATOM 1443 C C . VAL A 1 183 ? -4.838 -11.236 5.136 1.00 94.88 183 VAL A C 1
ATOM 1445 O O . VAL A 1 183 ? -4.444 -10.284 4.459 1.00 94.88 183 VAL A O 1
ATOM 1448 N N . ALA A 1 184 ? -6.055 -11.767 5.034 1.00 97.69 184 ALA A N 1
ATOM 1449 C CA . ALA A 1 184 ? -7.131 -11.212 4.226 1.00 97.69 184 ALA A CA 1
ATOM 1450 C C . ALA A 1 184 ? -8.234 -10.625 5.116 1.00 97.69 184 ALA A C 1
ATOM 1452 O O . ALA A 1 184 ? -8.475 -11.125 6.218 1.00 97.69 184 ALA A O 1
ATOM 1453 N N . HIS A 1 185 ? -8.935 -9.618 4.600 1.00 97.88 185 HIS A N 1
ATOM 1454 C CA . HIS A 1 185 ? -10.154 -9.043 5.187 1.00 97.88 185 HIS A CA 1
ATOM 1455 C C . HIS A 1 185 ? -9.991 -8.495 6.613 1.00 97.88 185 HIS A C 1
ATOM 1457 O O . HIS A 1 185 ? -10.898 -8.592 7.441 1.00 97.88 185 HIS A O 1
ATOM 1463 N N . GLU A 1 186 ? -8.855 -7.867 6.900 1.00 96.94 186 GLU A N 1
ATOM 1464 C CA . GLU A 1 186 ? -8.585 -7.262 8.207 1.00 96.94 186 GLU A CA 1
ATOM 1465 C C . GLU A 1 186 ? -9.075 -5.810 8.276 1.00 96.94 186 GLU A C 1
ATOM 1467 O O . GLU A 1 186 ? -9.068 -5.101 7.273 1.00 96.94 186 GLU A O 1
ATOM 1472 N N . ILE A 1 187 ? -9.488 -5.309 9.445 1.00 97.88 187 ILE A N 1
ATOM 1473 C CA . ILE A 1 187 ? -9.896 -3.900 9.568 1.00 97.88 187 ILE A CA 1
ATOM 1474 C C . ILE A 1 187 ? -8.733 -2.952 9.228 1.00 97.88 187 ILE A C 1
ATOM 1476 O O . ILE A 1 187 ? -7.643 -3.047 9.793 1.00 97.88 187 ILE A O 1
ATOM 1480 N N . TRP A 1 188 ? -8.980 -1.979 8.346 1.00 98.06 188 TRP A N 1
ATOM 1481 C CA . TRP A 1 188 ? -7.943 -1.108 7.768 1.00 98.06 188 TRP A CA 1
ATOM 1482 C C . TRP A 1 188 ? -7.061 -0.372 8.785 1.00 98.06 188 TRP A C 1
ATOM 1484 O O . TRP A 1 188 ? -5.902 -0.069 8.498 1.00 98.06 188 TRP A O 1
ATOM 1494 N N . SER A 1 189 ? -7.595 -0.064 9.972 1.00 96.69 189 SER A N 1
ATOM 1495 C CA . SER A 1 189 ? -6.852 0.658 11.006 1.00 96.69 189 SER A CA 1
ATOM 1496 C C . SER A 1 189 ? -5.786 -0.199 11.685 1.00 96.69 189 SER A C 1
ATOM 1498 O O . SER A 1 189 ? -4.907 0.351 12.349 1.00 96.69 189 SER A O 1
ATOM 1500 N N . LEU A 1 190 ? -5.890 -1.531 11.576 1.00 95.75 190 LEU A N 1
ATOM 1501 C CA . LEU A 1 190 ? -5.044 -2.523 12.253 1.00 95.75 190 LEU A CA 1
ATOM 1502 C C . LEU A 1 190 ? -4.954 -2.319 13.773 1.00 95.75 190 LEU A C 1
ATOM 1504 O O . LEU A 1 190 ? -4.092 -2.873 14.451 1.00 95.75 190 LEU A O 1
ATOM 1508 N N . SER A 1 191 ? -5.875 -1.534 14.338 1.00 93.31 191 SER A N 1
ATOM 1509 C CA . SER A 1 191 ? -5.748 -0.975 15.682 1.00 93.31 191 SER A CA 1
ATOM 1510 C C . SER A 1 191 ? -5.694 -2.044 16.772 1.00 93.31 191 SER A C 1
ATOM 1512 O O . SER A 1 191 ? -5.103 -1.825 17.822 1.00 93.31 191 SER A O 1
ATOM 1514 N N . TYR A 1 192 ? -6.321 -3.198 16.541 1.00 91.50 192 TYR A N 1
ATOM 1515 C CA . TYR A 1 192 ? -6.381 -4.287 17.513 1.00 91.50 192 TYR A CA 1
ATOM 1516 C C . TYR A 1 192 ? -5.144 -5.202 17.490 1.00 91.50 192 TYR A C 1
ATOM 1518 O O . TYR A 1 192 ? -4.885 -5.867 18.492 1.00 91.50 192 TYR A O 1
ATOM 1526 N N . ARG A 1 193 ? -4.373 -5.223 16.390 1.00 88.31 193 ARG A N 1
ATOM 1527 C CA . ARG A 1 193 ? -3.127 -6.007 16.257 1.00 88.31 193 ARG A CA 1
ATOM 1528 C C . ARG A 1 193 ? -1.861 -5.175 16.367 1.00 88.31 193 ARG A C 1
ATOM 1530 O O . ARG A 1 193 ? -0.801 -5.710 16.673 1.00 88.31 193 ARG A O 1
ATOM 1537 N N . ASN A 1 194 ? -1.965 -3.881 16.103 1.00 90.94 194 ASN A N 1
ATOM 1538 C CA . ASN A 1 194 ? -0.837 -2.974 16.096 1.00 90.94 194 ASN A CA 1
ATOM 1539 C C . ASN A 1 194 ? -0.448 -2.576 17.530 1.00 90.94 194 ASN A C 1
ATOM 1541 O O . ASN A 1 194 ? -1.122 -1.768 18.178 1.00 90.94 194 ASN A O 1
ATOM 1545 N N . THR A 1 195 ? 0.662 -3.128 18.019 1.00 93.00 195 THR A N 1
ATOM 1546 C CA . THR A 1 195 ? 1.243 -2.789 19.328 1.00 93.00 195 THR A CA 1
ATOM 1547 C C . THR A 1 195 ? 1.674 -1.327 19.428 1.00 93.00 195 THR A C 1
ATOM 1549 O O . THR A 1 195 ? 1.657 -0.761 20.521 1.00 93.00 195 THR A O 1
ATOM 1552 N N . ASP A 1 196 ? 1.963 -0.695 18.293 1.00 96.25 196 ASP A N 1
ATOM 1553 C CA . ASP A 1 196 ? 2.436 0.683 18.163 1.00 96.25 196 ASP A CA 1
ATOM 1554 C C . ASP A 1 196 ? 1.307 1.658 17.776 1.00 96.25 196 ASP A C 1
ATOM 1556 O O . ASP A 1 196 ? 1.542 2.824 17.456 1.00 96.25 196 ASP A O 1
ATOM 1560 N N . ARG A 1 197 ? 0.034 1.238 17.875 1.00 96.19 197 ARG A N 1
ATOM 1561 C CA . ARG A 1 197 ? -1.149 2.030 17.466 1.00 96.19 197 ARG A CA 1
ATOM 1562 C C . ARG A 1 197 ? -1.205 3.461 18.014 1.00 96.19 197 ARG A C 1
ATOM 1564 O O . ARG A 1 197 ? -1.852 4.310 17.407 1.00 96.19 197 ARG A O 1
ATOM 1571 N N . ASN A 1 198 ? -0.587 3.722 19.169 1.00 97.56 198 ASN A N 1
ATOM 1572 C CA . ASN A 1 198 ? -0.578 5.038 19.818 1.00 97.56 198 ASN A CA 1
ATOM 1573 C C . ASN A 1 198 ? 0.360 6.040 19.134 1.00 97.56 198 ASN A C 1
ATOM 1575 O O . ASN A 1 198 ? 0.125 7.241 19.228 1.00 97.56 198 ASN A O 1
ATOM 1579 N N . THR A 1 199 ? 1.412 5.555 18.477 1.00 97.69 199 THR A N 1
ATOM 1580 C CA . THR A 1 199 ? 2.362 6.364 17.700 1.00 97.69 199 THR A CA 1
ATOM 1581 C C . THR A 1 199 ? 2.069 6.311 16.209 1.00 97.69 199 THR A C 1
ATOM 1583 O O . THR A 1 199 ? 2.523 7.171 15.462 1.00 97.69 199 THR A O 1
ATOM 1586 N N . THR A 1 200 ? 1.273 5.334 15.780 1.00 98.44 200 THR A N 1
ATOM 1587 C CA . THR A 1 200 ? 1.018 5.101 14.367 1.00 98.44 200 THR A CA 1
ATOM 1588 C C . THR A 1 200 ? 0.266 6.244 13.694 1.00 98.44 200 THR A C 1
ATOM 1590 O O . THR A 1 200 ? -0.783 6.683 14.177 1.00 98.44 200 THR A O 1
ATOM 1593 N N . THR A 1 201 ? 0.735 6.627 12.508 1.00 98.62 201 THR A N 1
ATOM 1594 C CA . THR A 1 201 ? 0.003 7.448 11.539 1.00 98.62 201 THR A CA 1
ATOM 1595 C C . THR A 1 201 ? -0.288 6.627 10.285 1.00 98.62 201 THR A C 1
ATOM 1597 O O . THR A 1 201 ? 0.604 6.043 9.679 1.00 98.62 201 THR A O 1
ATOM 1600 N N . ILE A 1 202 ? -1.557 6.589 9.886 1.00 98.69 202 ILE A N 1
ATOM 1601 C CA . ILE A 1 202 ? -2.043 5.882 8.700 1.00 98.69 202 ILE A CA 1
ATOM 1602 C C . ILE A 1 202 ? -2.275 6.900 7.590 1.00 98.69 202 ILE A C 1
ATOM 1604 O O . ILE A 1 202 ? -3.019 7.861 7.780 1.00 98.69 202 ILE A O 1
ATOM 1608 N N . TYR A 1 203 ? -1.691 6.670 6.423 1.00 98.75 203 TYR A N 1
ATOM 1609 C CA . TYR A 1 203 ? -1.780 7.502 5.230 1.00 98.75 203 TYR A CA 1
ATOM 1610 C C . TYR A 1 203 ? -2.701 6.827 4.216 1.00 98.75 203 TYR A C 1
ATOM 1612 O O . TYR A 1 203 ? -2.450 5.705 3.780 1.00 98.75 203 TYR A O 1
ATOM 1620 N N . CYS A 1 204 ? -3.779 7.514 3.836 1.00 98.69 204 CYS A N 1
ATOM 1621 C CA . CYS A 1 204 ? -4.773 6.997 2.896 1.00 98.69 204 CYS A CA 1
ATOM 1622 C C . CYS A 1 204 ? -4.457 7.511 1.487 1.00 98.69 204 CYS A C 1
ATOM 1624 O O . CYS A 1 204 ? -4.559 8.720 1.245 1.00 98.69 204 CYS A O 1
ATOM 1626 N N . VAL A 1 205 ? -4.076 6.623 0.566 1.00 98.75 205 VAL A N 1
ATOM 1627 C CA . VAL A 1 205 ? -3.613 6.998 -0.779 1.00 98.75 205 VAL A CA 1
ATOM 1628 C C . VAL A 1 205 ? -4.575 6.485 -1.843 1.00 98.75 205 VAL A C 1
ATOM 1630 O O . VAL A 1 205 ? -4.741 5.284 -2.031 1.00 98.75 205 VAL A O 1
ATOM 1633 N N . HIS A 1 206 ? -5.186 7.420 -2.567 1.00 98.44 206 HIS A N 1
ATOM 1634 C CA . HIS A 1 206 ? -6.054 7.127 -3.700 1.00 98.44 206 HIS A CA 1
ATOM 1635 C C . HIS A 1 206 ? -5.238 6.845 -4.964 1.00 98.44 206 HIS A C 1
ATOM 1637 O O . HIS A 1 206 ? -4.440 7.697 -5.342 1.00 98.44 206 HIS A O 1
ATOM 1643 N N . MET A 1 207 ? -5.457 5.707 -5.622 1.00 97.75 207 MET A N 1
ATOM 1644 C CA . MET A 1 207 ? -4.722 5.272 -6.822 1.00 97.75 207 MET A CA 1
ATOM 1645 C C . MET A 1 207 ? -5.448 5.644 -8.134 1.00 97.75 207 MET A C 1
ATOM 1647 O O . MET A 1 207 ? -6.679 5.568 -8.200 1.00 97.75 207 MET A O 1
ATOM 1651 N N . TYR A 1 208 ? -4.705 6.030 -9.178 1.00 92.44 208 TYR A N 1
ATOM 1652 C CA . TYR A 1 208 ? -5.232 6.530 -10.465 1.00 92.44 208 TYR A CA 1
ATOM 1653 C C . TYR A 1 208 ? -5.134 5.553 -11.628 1.00 92.44 208 TYR A C 1
ATOM 1655 O O . TYR A 1 208 ? -4.030 5.012 -11.842 1.00 92.44 208 TYR A O 1
#

Solvent-accessible surface area (backbone atoms only — not comparable to full-atom values): 11289 Å² total; per-residue (Å²): 138,89,85,84,84,79,84,84,78,83,82,81,80,78,78,77,80,73,76,76,73,69,76,75,62,67,47,35,38,68,43,15,28,54,42,37,76,68,26,21,69,53,72,58,75,89,46,64,79,62,50,51,88,51,19,22,25,41,47,45,41,52,16,43,43,59,11,44,51,78,67,36,81,72,63,44,82,44,67,70,25,33,32,78,42,47,85,91,50,90,58,36,89,81,45,48,56,16,43,28,29,44,36,31,43,43,28,54,43,26,32,51,65,42,35,88,75,61,40,27,42,80,56,49,74,44,55,14,72,55,82,73,42,66,69,73,83,55,54,63,43,15,39,39,36,29,14,48,72,54,82,85,54,38,71,37,37,31,33,27,55,46,76,47,61,13,85,87,78,67,47,60,26,39,14,21,28,27,27,65,68,34,36,62,51,37,48,66,60,41,47,92,77,40,90,45,19,90,41,14,38,35,39,40,30,29,64,79

Radius of gyration: 22.8 Å; Cα contacts (8 Å, |Δi|>4): 441; chains: 1; bounding box: 43×45×97 Å

Sequence (208 aa):
MIKKTIISINIILSILSMFVSLPAMAYNRTNAINYAESYAVNPNSNYRYYGSSGDCTNFTSQCLYAGGESMVTGTQDSYYVWWYNNFSTPWTWDDVCAYNWSLASRSYDWQTQNSSPTRGQLKGTYPGTTSVPYPSGVSAGDLFYYDWYGYGEIDHSSIYVCNGTDPDSGYSGALIDQHSNNVAHEIWSLSYRNTDRNTTTIYCVHMY

pLDDT: mean 91.17, std 15.71, range [44.16, 98.88]

Foldseek 3Di:
DDDDDDDDDDDPPPPPPPPPPPPQPAFQLVQLLVQLVVDLQPHDLQEDAPALQFCFLLSSLVSRVSRRHDFADDDQADLQTWDKDPVPDSHHPPIDTHCLRGAQQSVVCNQDPRYVVRFKHFPDKDFLQDPPQEDPPADFSWKKFKDLQQPPGTSGMWGFNDFAAAPPPRRTHTFTGGSNNSDGRHRPSCSVVRPSRRRMMMTTMHGD